Protein AF-A0A7S0C5I1-F1 (afdb_monomer)

Structure (mmCIF, N/CA/C/O backbone):
data_AF-A0A7S0C5I1-F1
#
_entry.id   AF-A0A7S0C5I1-F1
#
loop_
_atom_site.group_PDB
_atom_site.id
_atom_site.type_symbol
_atom_site.label_atom_id
_atom_site.label_alt_id
_atom_site.label_comp_id
_atom_site.label_asym_id
_atom_site.label_entity_id
_atom_site.label_seq_id
_atom_site.pdbx_PDB_ins_code
_atom_site.Cartn_x
_atom_site.Cartn_y
_atom_site.Cartn_z
_atom_site.occupancy
_atom_site.B_iso_or_equiv
_atom_site.auth_seq_id
_atom_site.auth_comp_id
_atom_site.auth_asym_id
_atom_site.auth_atom_id
_atom_site.pdbx_PDB_model_num
ATOM 1 N N . VAL A 1 1 ? -7.725 -6.017 16.507 1.00 89.31 1 VAL A N 1
ATOM 2 C CA . VAL A 1 1 ? -8.612 -6.753 15.580 1.00 89.31 1 VAL A CA 1
ATOM 3 C C . VAL A 1 1 ? -9.282 -5.768 14.647 1.00 89.31 1 VAL A C 1
ATOM 5 O O . VAL A 1 1 ? -9.792 -4.768 15.138 1.00 89.31 1 VAL A O 1
ATOM 8 N N . ALA A 1 2 ? -9.282 -6.036 13.345 1.00 88.69 2 ALA A N 1
ATOM 9 C CA . ALA A 1 2 ? -9.984 -5.229 12.350 1.00 88.69 2 ALA A CA 1
ATOM 10 C C . ALA A 1 2 ? -11.166 -6.008 11.731 1.00 88.69 2 ALA A C 1
ATOM 12 O O . ALA A 1 2 ? -11.143 -7.238 11.745 1.00 88.69 2 ALA A O 1
ATOM 13 N N . PRO A 1 3 ? -12.174 -5.338 11.133 1.00 86.50 3 PRO A N 1
ATOM 14 C CA . PRO A 1 3 ? -13.225 -5.972 10.338 1.00 86.50 3 PRO A CA 1
ATOM 15 C C . PRO A 1 3 ? -12.696 -6.872 9.228 1.00 86.50 3 PRO A C 1
ATOM 17 O O . PRO A 1 3 ? -13.359 -7.835 8.847 1.00 86.50 3 PRO A O 1
ATOM 20 N N . THR A 1 4 ? -11.505 -6.567 8.714 1.00 86.50 4 THR A N 1
ATOM 21 C CA . THR A 1 4 ? -10.832 -7.374 7.701 1.00 86.50 4 THR A CA 1
ATOM 22 C C . THR A 1 4 ? -10.251 -8.661 8.267 1.00 86.50 4 THR A C 1
ATOM 24 O O . THR A 1 4 ? -10.244 -9.633 7.528 1.00 86.50 4 THR A O 1
ATOM 27 N N . SER A 1 5 ? -9.852 -8.708 9.547 1.00 89.25 5 SER A N 1
ATOM 28 C CA . SER A 1 5 ? -9.250 -9.891 10.179 1.00 89.25 5 SER A CA 1
ATOM 29 C C . SER A 1 5 ? -10.138 -11.135 10.010 1.00 89.25 5 SER A C 1
ATOM 31 O O . SER A 1 5 ? -11.355 -11.082 10.245 1.00 89.25 5 SER A O 1
ATOM 33 N N . THR A 1 6 ? -9.518 -12.254 9.626 1.00 88.94 6 THR A N 1
ATOM 34 C CA . THR A 1 6 ? -10.163 -13.574 9.526 1.00 88.94 6 THR A CA 1
ATOM 35 C C . THR A 1 6 ? -10.520 -14.153 10.891 1.00 88.94 6 THR A C 1
ATOM 37 O O . THR A 1 6 ? -10.004 -13.710 11.915 1.00 88.94 6 THR A O 1
ATOM 40 N N . ASN A 1 7 ? -11.388 -15.170 10.918 1.00 90.62 7 ASN A N 1
ATOM 41 C CA . ASN A 1 7 ? -11.744 -15.860 12.161 1.00 90.62 7 ASN A CA 1
ATOM 42 C C . ASN A 1 7 ? -10.512 -16.486 12.830 1.00 90.62 7 ASN A C 1
ATOM 44 O O . ASN A 1 7 ? -10.313 -16.260 14.017 1.00 90.62 7 ASN A O 1
ATOM 48 N N . ASP A 1 8 ? -9.638 -17.144 12.066 1.00 87.25 8 ASP A N 1
ATOM 49 C CA . ASP A 1 8 ? -8.394 -17.737 12.577 1.00 87.25 8 ASP A CA 1
ATOM 50 C C . ASP A 1 8 ? -7.468 -16.672 13.189 1.00 87.25 8 ASP A C 1
ATOM 52 O O . ASP A 1 8 ? -6.889 -16.859 14.263 1.00 87.25 8 ASP A O 1
ATOM 56 N N . ARG A 1 9 ? -7.355 -15.504 12.539 1.00 88.62 9 ARG A N 1
ATOM 57 C CA . ARG A 1 9 ? -6.587 -14.368 13.065 1.00 88.62 9 ARG A CA 1
ATOM 58 C C . ARG A 1 9 ? -7.212 -13.808 14.342 1.00 88.62 9 ARG A C 1
ATOM 60 O O . ARG A 1 9 ? -6.480 -13.476 15.272 1.00 88.62 9 ARG A O 1
ATOM 67 N N . ILE A 1 10 ? -8.540 -13.703 14.404 1.00 92.19 10 ILE A N 1
ATOM 68 C CA . ILE A 1 10 ? -9.270 -13.256 15.598 1.00 92.19 10 ILE A CA 1
ATOM 69 C C . ILE A 1 10 ? -9.063 -14.239 16.752 1.00 92.19 10 ILE A C 1
ATOM 71 O O . ILE A 1 10 ? -8.757 -13.799 17.858 1.00 92.19 10 ILE A O 1
ATOM 75 N N . GLU A 1 11 ? -9.196 -15.542 16.503 1.00 90.62 11 GLU A N 1
ATOM 76 C CA . GLU A 1 11 ? -8.995 -16.594 17.500 1.00 90.62 11 GLU A CA 1
ATOM 77 C C . GLU A 1 11 ? -7.569 -16.545 18.060 1.00 90.62 11 GLU A C 1
ATOM 79 O O . GLU A 1 11 ? -7.381 -16.508 19.278 1.00 90.62 11 GLU A O 1
ATOM 84 N N . MET A 1 12 ? -6.561 -16.450 17.187 1.00 87.38 12 MET A N 1
ATOM 85 C CA . MET A 1 12 ? -5.167 -16.307 17.606 1.00 87.38 12 ME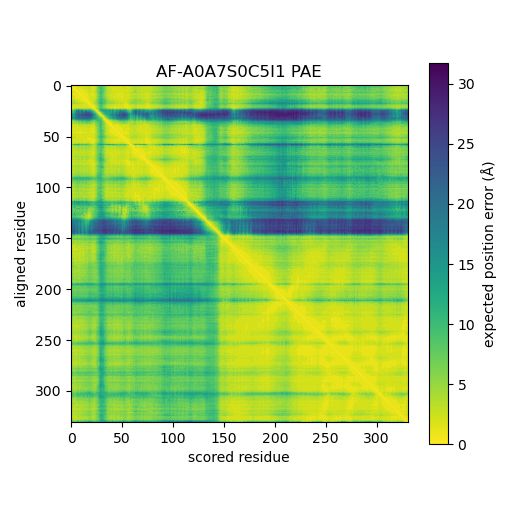T A CA 1
ATOM 86 C C . MET A 1 12 ? -4.968 -15.066 18.488 1.00 87.38 12 MET A C 1
ATOM 88 O O . MET A 1 12 ? -4.422 -15.169 19.585 1.00 87.38 12 MET A O 1
ATOM 92 N N . LEU A 1 13 ? -5.451 -13.897 18.050 1.00 90.25 13 LEU A N 1
ATOM 93 C CA . LEU A 1 13 ? -5.340 -12.660 18.831 1.00 90.25 13 LEU A CA 1
ATOM 94 C C . LEU A 1 13 ? -6.069 -12.763 20.175 1.00 90.25 13 LEU A C 1
ATOM 96 O O . LEU A 1 13 ? -5.578 -12.244 21.177 1.00 90.25 13 LEU A O 1
ATOM 100 N N . ALA A 1 14 ? -7.219 -13.439 20.212 1.00 90.19 14 ALA A N 1
ATOM 101 C CA . ALA A 1 14 ? -7.934 -13.694 21.448 1.00 90.19 14 ALA A CA 1
ATOM 102 C C . ALA A 1 14 ? -7.085 -14.535 22.400 1.00 90.19 14 ALA A C 1
ATOM 104 O O . ALA A 1 14 ? -6.940 -14.156 23.560 1.00 90.19 14 ALA A O 1
ATOM 105 N N . GLN A 1 15 ? -6.507 -15.650 21.941 1.00 86.81 15 GLN A N 1
ATOM 106 C CA . GLN A 1 15 ? -5.690 -16.558 22.762 1.00 86.81 15 GLN A CA 1
ATOM 107 C C . GLN A 1 15 ? -4.469 -15.875 23.396 1.00 86.81 15 GLN A C 1
ATOM 109 O O . GLN A 1 15 ? -4.099 -16.226 24.519 1.00 86.81 15 GLN A O 1
ATOM 114 N N . THR A 1 16 ? -3.897 -14.878 22.719 1.00 86.56 16 THR A N 1
ATOM 115 C CA . THR A 1 16 ? -2.753 -14.096 23.214 1.00 86.56 16 THR A CA 1
ATOM 116 C C . THR A 1 16 ? -3.170 -12.945 24.141 1.00 86.56 16 THR A C 1
ATOM 118 O O . THR A 1 16 ? -2.388 -12.512 24.987 1.00 86.56 16 THR A O 1
ATOM 121 N N . ALA A 1 17 ? -4.396 -12.430 24.016 1.00 88.94 17 ALA A N 1
ATOM 122 C CA . ALA A 1 17 ? -4.874 -11.331 24.849 1.00 88.94 17 ALA A CA 1
ATOM 123 C C . ALA A 1 17 ? -5.091 -11.765 26.312 1.00 88.94 17 ALA A C 1
ATOM 125 O O . ALA A 1 17 ? -5.703 -12.798 26.594 1.00 88.94 17 ALA A O 1
ATOM 126 N N . SER A 1 18 ? -4.628 -10.930 27.246 1.00 88.81 18 SER A N 1
ATOM 127 C CA . SER A 1 18 ? -4.805 -11.124 28.691 1.00 88.81 18 SER A CA 1
ATOM 128 C C . SER A 1 18 ? -5.965 -10.317 29.264 1.00 88.81 18 SER A C 1
ATOM 130 O O . SER A 1 18 ? -6.682 -10.803 30.130 1.00 88.81 18 SER A O 1
ATOM 132 N N . SER A 1 19 ? -6.147 -9.073 28.819 1.00 90.75 19 SER A N 1
ATOM 133 C CA . SER A 1 19 ? -7.069 -8.131 29.467 1.00 90.75 19 SER A CA 1
ATOM 134 C C . SER A 1 19 ? -8.276 -7.807 28.608 1.00 90.75 19 SER A C 1
ATOM 136 O O . SER A 1 19 ? -9.390 -7.973 29.068 1.00 90.75 19 SER A O 1
ATOM 138 N N . PHE A 1 20 ? -8.072 -7.347 27.375 1.00 93.06 20 PHE A N 1
ATOM 139 C CA . PHE A 1 20 ? -9.137 -6.969 26.449 1.00 93.06 20 PHE A CA 1
ATOM 140 C C . PHE A 1 20 ? -8.642 -7.107 25.009 1.00 93.06 20 PHE A C 1
ATOM 142 O O . PHE A 1 20 ? -7.434 -7.111 24.760 1.00 93.06 20 PHE A O 1
ATOM 149 N N . LEU A 1 21 ? -9.565 -7.182 24.052 1.00 93.25 21 LEU A N 1
ATOM 150 C CA . LEU A 1 21 ? -9.231 -7.061 22.636 1.00 93.25 21 LEU A CA 1
ATOM 151 C C . LEU A 1 21 ? -9.598 -5.667 22.145 1.00 93.25 21 LEU A C 1
ATOM 153 O O . LEU A 1 21 ? -10.743 -5.227 22.260 1.00 93.25 21 LEU A O 1
ATOM 157 N N . TYR A 1 22 ? -8.622 -4.990 21.542 1.00 92.81 22 TYR A N 1
ATOM 158 C CA . TYR A 1 22 ? -8.864 -3.726 20.863 1.00 92.81 22 TYR A CA 1
ATOM 159 C C . TYR A 1 22 ? -9.409 -3.969 19.449 1.00 92.81 22 TYR A C 1
ATOM 161 O O . TYR A 1 22 ? -8.729 -4.551 18.595 1.00 92.81 22 TYR A O 1
ATOM 169 N N . CYS A 1 23 ? -10.636 -3.524 19.206 1.00 91.00 23 CYS A N 1
ATOM 170 C CA . CYS A 1 23 ? -11.355 -3.626 17.944 1.00 91.00 23 CYS A CA 1
ATOM 171 C C . CYS A 1 23 ? -11.331 -2.270 17.225 1.00 91.00 23 CYS A C 1
ATOM 173 O O . CYS A 1 23 ? -11.911 -1.293 17.698 1.00 91.00 23 CYS A O 1
ATOM 175 N N . VAL A 1 24 ? -10.660 -2.217 16.075 1.00 83.12 24 VAL A N 1
ATOM 176 C CA . VAL A 1 24 ? -10.552 -1.027 15.221 1.00 83.12 24 VAL A CA 1
ATOM 177 C C . VAL A 1 24 ? -11.424 -1.224 13.993 1.00 83.12 24 VAL A C 1
ATOM 179 O O . VAL A 1 24 ? -11.199 -2.177 13.263 1.00 83.12 24 VAL A O 1
ATOM 182 N N . SER A 1 25 ? -12.412 -0.363 13.738 1.00 61.59 25 SER A N 1
ATOM 183 C CA . SER A 1 25 ? -13.174 -0.420 12.478 1.00 61.59 25 SER A CA 1
ATOM 184 C C . SER A 1 25 ? -12.593 0.540 11.445 1.00 61.59 25 SER A C 1
ATOM 186 O O . SER A 1 25 ? -12.179 1.648 11.783 1.00 61.59 25 SER A O 1
ATOM 188 N N . VAL A 1 26 ? -12.513 0.093 10.188 1.00 56.97 26 VAL A N 1
ATOM 189 C CA . VAL A 1 26 ? -11.583 0.667 9.204 1.00 56.97 26 VAL A CA 1
ATOM 190 C C . VAL A 1 26 ? -12.218 1.035 7.873 1.00 56.97 26 VAL A C 1
ATOM 192 O O . VAL A 1 26 ? -11.536 1.253 6.883 1.00 56.97 26 VAL A O 1
ATOM 195 N N . THR A 1 27 ? -13.528 1.220 7.822 1.00 50.28 27 THR A N 1
ATOM 196 C CA . THR A 1 27 ? -14.163 1.727 6.596 1.00 50.28 27 THR A CA 1
ATOM 197 C C . THR A 1 27 ? -14.050 3.255 6.480 1.00 50.28 27 THR A C 1
ATOM 199 O O . THR A 1 27 ? -15.067 3.936 6.424 1.00 50.28 27 THR A O 1
ATOM 202 N N . GLY A 1 28 ? -12.836 3.823 6.572 1.00 44.62 28 GLY A N 1
ATOM 203 C CA . GLY A 1 28 ? -12.569 5.266 6.410 1.00 44.62 28 GLY A CA 1
ATOM 204 C C . GLY A 1 28 ? -11.701 5.903 7.504 1.00 44.62 28 GLY A C 1
ATOM 205 O O . GLY A 1 28 ? -11.944 5.669 8.688 1.00 44.62 28 GLY A O 1
ATOM 206 N N . VAL A 1 29 ? -10.713 6.694 7.059 1.00 39.31 29 VAL A N 1
ATOM 207 C CA . VAL A 1 29 ? -9.762 7.583 7.772 1.00 39.31 29 VAL A CA 1
ATOM 208 C C . VAL A 1 29 ? -10.029 7.897 9.252 1.00 39.31 29 VAL A C 1
ATOM 210 O O . VAL A 1 29 ? -11.150 8.157 9.680 1.00 39.31 29 VAL A O 1
ATOM 213 N N . THR A 1 30 ? -8.935 7.993 10.015 1.00 42.22 30 THR A N 1
ATOM 214 C CA . THR A 1 30 ? -8.879 8.585 11.359 1.00 42.22 30 THR A CA 1
ATOM 215 C C . THR A 1 30 ? -9.286 10.063 11.310 1.00 42.22 30 THR A C 1
ATOM 217 O O . THR A 1 30 ? -8.449 10.945 11.136 1.00 42.22 30 THR A O 1
ATOM 220 N N . GLY A 1 31 ? -10.582 10.315 11.436 1.00 48.41 31 GLY A N 1
ATOM 221 C CA . GLY A 1 31 ? -11.222 11.620 11.530 1.00 48.41 31 GLY A CA 1
ATOM 222 C C . GLY A 1 31 ? -12.626 11.415 12.093 1.00 48.41 31 GLY A C 1
ATOM 223 O O . GLY A 1 31 ? -13.214 10.350 11.900 1.00 48.41 31 GLY A O 1
ATOM 224 N N . ALA A 1 32 ? -13.132 12.386 12.852 1.00 44.56 32 ALA A N 1
ATOM 225 C CA . ALA A 1 32 ? -14.470 12.320 13.434 1.00 44.56 32 ALA A CA 1
ATOM 226 C C . ALA A 1 32 ? -15.510 12.059 12.329 1.00 44.56 32 ALA A C 1
ATOM 228 O O . ALA A 1 32 ? -15.663 12.876 11.420 1.00 44.56 32 ALA A O 1
ATOM 229 N N . ARG A 1 33 ? -16.189 10.904 12.360 1.00 58.72 33 ARG A N 1
ATOM 230 C CA . ARG A 1 33 ? -17.301 10.620 11.437 1.00 58.72 33 ARG A CA 1
ATOM 231 C C . ARG A 1 33 ? -18.594 11.220 11.978 1.00 58.72 33 ARG A C 1
ATOM 233 O O . ARG A 1 33 ? -18.727 11.450 13.173 1.00 58.72 33 ARG A O 1
ATOM 240 N N . ALA A 1 34 ? -19.578 11.397 11.097 1.00 55.53 34 ALA A N 1
ATOM 241 C CA . ALA A 1 34 ? -20.935 11.769 11.496 1.00 55.53 34 ALA A CA 1
ATOM 242 C C . ALA A 1 34 ? -21.698 10.630 12.214 1.00 55.53 34 ALA A C 1
ATOM 244 O O . ALA A 1 34 ? -22.684 10.907 12.885 1.00 55.53 34 ALA A O 1
ATOM 245 N N . GLY A 1 35 ? -21.252 9.368 12.099 1.00 65.81 35 GLY A N 1
ATOM 246 C CA . GLY A 1 35 ? -21.889 8.201 12.728 1.00 65.81 35 GLY A CA 1
ATOM 247 C C . GLY A 1 35 ? -21.034 6.929 12.656 1.00 65.81 35 GLY A C 1
ATOM 248 O O . GLY A 1 35 ? -20.025 6.905 11.944 1.00 65.81 35 GLY A O 1
ATOM 249 N N . LEU A 1 36 ? -21.427 5.894 13.410 1.00 72.44 36 LEU A N 1
ATOM 250 C CA . LEU A 1 36 ? -20.758 4.586 13.465 1.00 72.44 36 LEU A CA 1
ATOM 251 C C . LEU A 1 36 ? -20.903 3.775 12.156 1.00 72.44 36 LEU A C 1
ATOM 253 O O . LEU A 1 36 ? -21.825 4.024 11.378 1.00 72.44 36 LEU A O 1
ATOM 257 N N . PRO A 1 37 ? -20.025 2.785 11.886 1.00 76.69 37 PRO A N 1
ATOM 258 C CA . PRO A 1 37 ? -20.182 1.873 10.754 1.00 76.69 37 PRO A CA 1
ATOM 259 C C . PRO A 1 37 ? -21.457 1.049 10.892 1.00 76.69 37 PRO A C 1
ATOM 261 O O . PRO A 1 37 ? -21.744 0.525 11.970 1.00 76.69 37 PRO A O 1
ATOM 264 N N . SER A 1 38 ? -22.171 0.851 9.786 1.00 79.69 38 SER A N 1
ATOM 265 C CA . SER A 1 38 ? -23.369 0.007 9.760 1.00 79.69 38 SER A CA 1
ATOM 266 C C . SER A 1 38 ? -23.076 -1.464 10.084 1.00 79.69 38 SER A C 1
ATOM 268 O O . SER A 1 38 ? -23.933 -2.149 10.635 1.00 79.69 38 SER A O 1
ATOM 270 N N . ASP A 1 39 ? -21.862 -1.939 9.798 1.00 83.19 39 ASP A N 1
ATOM 271 C CA . ASP A 1 39 ? -21.398 -3.309 10.040 1.00 83.19 39 ASP A CA 1
ATOM 272 C C . ASP A 1 39 ? -20.784 -3.521 11.436 1.00 83.19 39 ASP A C 1
ATOM 274 O O . ASP A 1 39 ? -20.375 -4.633 11.772 1.00 83.19 39 ASP A O 1
ATOM 278 N N . LEU A 1 40 ? -20.736 -2.488 12.290 1.00 85.62 40 LEU A N 1
ATOM 279 C CA . LEU A 1 40 ? -20.066 -2.568 13.591 1.00 85.62 40 LEU A CA 1
ATOM 280 C C . LEU A 1 40 ? -20.651 -3.668 14.484 1.00 85.62 40 LEU A C 1
ATOM 282 O O . LEU A 1 40 ? -19.903 -4.453 15.061 1.00 85.62 40 LEU A O 1
ATOM 286 N N . LYS A 1 41 ? -21.981 -3.747 14.598 1.00 87.44 41 LYS A N 1
ATOM 287 C CA . LYS A 1 41 ? -22.643 -4.732 15.469 1.00 87.44 41 LYS A CA 1
ATOM 288 C C . LYS A 1 41 ? -22.350 -6.168 15.028 1.00 87.44 41 LYS A C 1
ATOM 290 O O . LYS A 1 41 ? -22.097 -7.024 15.874 1.00 87.44 41 LYS A O 1
ATOM 295 N N . GLU A 1 42 ? -22.360 -6.414 13.720 1.00 89.62 42 GLU A N 1
ATOM 296 C CA . GLU A 1 42 ? -22.028 -7.713 13.131 1.00 89.62 42 GLU A CA 1
ATOM 297 C C . GLU A 1 42 ? -20.558 -8.064 13.376 1.00 89.62 42 GLU A C 1
ATOM 299 O O . GLU A 1 42 ? -20.252 -9.151 13.867 1.00 89.62 42 GLU A O 1
ATOM 304 N N . PHE A 1 43 ? -19.649 -7.118 13.123 1.00 90.81 43 PHE A N 1
ATOM 305 C CA . PHE A 1 43 ? -18.221 -7.294 13.364 1.00 90.81 43 PHE A CA 1
ATOM 306 C C . PHE A 1 43 ? -17.920 -7.635 14.828 1.00 90.81 43 PHE A C 1
ATOM 308 O O . PHE A 1 43 ? -17.223 -8.613 15.099 1.00 90.81 43 PHE A O 1
ATOM 315 N N . ILE A 1 44 ? -18.463 -6.873 15.778 1.00 93.25 44 ILE A N 1
ATOM 316 C CA . ILE A 1 44 ? -18.226 -7.126 17.203 1.00 93.25 44 ILE A CA 1
ATOM 317 C C . ILE A 1 44 ? -18.864 -8.446 17.643 1.00 93.25 44 ILE A C 1
ATOM 319 O O . ILE A 1 44 ? -18.236 -9.194 18.390 1.00 93.25 44 ILE A O 1
ATOM 323 N N . GLY A 1 45 ? -20.047 -8.786 17.122 1.00 92.94 45 GLY A N 1
ATOM 324 C CA . GLY A 1 45 ? -20.659 -10.100 17.330 1.00 92.94 45 GLY A CA 1
ATOM 325 C C . GLY A 1 45 ? -19.749 -11.238 16.864 1.00 92.94 45 GLY A C 1
ATOM 326 O O . GLY A 1 45 ? -19.517 -12.185 17.613 1.00 92.94 45 GLY A O 1
ATOM 327 N N . ARG A 1 46 ? -19.146 -11.110 15.674 1.00 93.56 46 ARG A N 1
ATOM 328 C CA . ARG A 1 46 ? -18.169 -12.075 15.148 1.00 93.56 46 ARG A CA 1
ATOM 329 C C . ARG A 1 46 ? -16.970 -12.232 16.081 1.00 93.56 46 ARG A C 1
ATOM 331 O O . ARG A 1 46 ? -16.617 -13.360 16.411 1.00 93.56 46 ARG A O 1
ATOM 338 N N . VAL A 1 47 ? -16.379 -11.133 16.558 1.00 94.50 47 VAL A N 1
ATOM 339 C CA . VAL A 1 47 ? -15.248 -11.187 17.505 1.00 94.50 47 VAL A CA 1
ATOM 340 C C . VAL A 1 47 ? -15.660 -11.831 18.831 1.00 94.50 47 VAL A C 1
ATOM 342 O O . VAL A 1 47 ? -14.933 -12.673 19.354 1.00 94.50 47 VAL A O 1
ATOM 345 N N . ARG A 1 48 ? -16.850 -11.502 19.344 1.00 94.00 48 ARG A N 1
ATOM 346 C CA . ARG A 1 48 ? -17.403 -12.075 20.578 1.00 94.00 48 ARG A CA 1
ATOM 347 C C . ARG A 1 48 ? -17.566 -13.594 20.505 1.00 94.00 48 ARG A C 1
ATOM 349 O O . ARG A 1 48 ? -17.391 -14.254 21.521 1.00 94.00 48 ARG A O 1
ATOM 356 N N . THR A 1 49 ? -17.819 -14.180 19.332 1.00 93.50 49 THR A N 1
ATOM 357 C CA . THR A 1 49 ? -17.868 -15.654 19.205 1.00 93.50 49 THR A CA 1
ATOM 358 C C . THR A 1 49 ? -16.543 -16.352 19.532 1.00 93.50 49 THR A C 1
ATOM 360 O O . THR A 1 49 ? -16.546 -17.547 19.807 1.00 93.50 49 THR A O 1
ATOM 363 N N . GLN A 1 50 ? -15.423 -15.621 19.518 1.00 92.94 50 GLN A N 1
ATOM 364 C CA . GLN A 1 50 ? -14.070 -16.162 19.685 1.00 92.94 50 GLN A CA 1
ATOM 365 C C . GLN A 1 50 ? -13.461 -15.873 21.064 1.00 92.94 50 GLN A C 1
ATOM 367 O O . GLN A 1 50 ? -12.361 -16.335 21.369 1.00 92.94 50 GLN A O 1
ATOM 372 N N . THR A 1 51 ? -14.117 -15.060 21.897 1.00 91.75 51 THR A N 1
ATOM 373 C CA . THR A 1 51 ? -13.542 -14.624 23.174 1.00 91.75 51 THR A CA 1
ATOM 374 C C . THR A 1 51 ? -14.602 -14.224 24.188 1.00 91.75 51 THR A C 1
ATOM 376 O O . THR A 1 51 ? -15.654 -13.697 23.841 1.00 91.75 51 THR A O 1
ATOM 379 N N . ASP A 1 52 ? -14.286 -14.423 25.460 1.00 91.50 52 ASP A N 1
ATOM 380 C CA . ASP A 1 52 ? -15.012 -13.974 26.649 1.00 91.50 52 ASP A CA 1
ATOM 381 C C . ASP A 1 52 ? -14.501 -12.630 27.196 1.00 91.50 52 ASP A C 1
ATOM 383 O O . ASP A 1 52 ? -15.159 -11.993 28.020 1.00 91.50 52 ASP A O 1
ATOM 387 N N . LEU A 1 53 ? -13.347 -12.169 26.704 1.00 93.19 53 LEU A N 1
ATOM 388 C CA . LEU A 1 53 ? -12.691 -10.947 27.166 1.00 93.19 53 LEU A CA 1
ATOM 389 C C . LEU A 1 53 ? -13.449 -9.668 26.773 1.00 93.19 53 LEU A C 1
ATOM 391 O O . LEU A 1 53 ? -14.158 -9.660 25.763 1.00 93.19 53 LEU A O 1
ATOM 395 N N . PRO A 1 54 ? -13.258 -8.555 27.499 1.00 94.44 54 PRO A N 1
ATOM 396 C CA . PRO A 1 54 ? -13.742 -7.236 27.116 1.00 94.44 54 PRO A CA 1
ATOM 397 C C . PRO A 1 54 ? -13.322 -6.854 25.695 1.00 94.44 54 PRO A C 1
ATOM 399 O O . PRO A 1 54 ? -12.160 -7.007 25.306 1.00 94.44 54 PRO A O 1
ATOM 402 N N . LEU A 1 55 ? -14.271 -6.333 24.920 1.00 94.00 55 LEU A N 1
ATOM 403 C CA . LEU A 1 55 ? -14.031 -5.763 23.599 1.00 94.00 55 LEU A CA 1
ATOM 404 C C . LEU A 1 55 ? -14.042 -4.242 23.711 1.00 94.00 55 LEU A C 1
ATOM 406 O O . LEU A 1 55 ? -15.091 -3.625 23.901 1.00 94.00 55 LEU A O 1
ATOM 410 N N . ALA A 1 56 ? -12.859 -3.641 23.591 1.00 93.06 56 ALA A N 1
ATOM 411 C CA . ALA A 1 56 ? -12.706 -2.195 23.544 1.00 93.06 56 ALA A CA 1
ATOM 412 C C . ALA A 1 56 ? -12.758 -1.736 22.087 1.00 93.06 56 ALA A C 1
ATOM 414 O O . ALA A 1 56 ? -12.012 -2.243 21.250 1.00 93.06 56 ALA A O 1
ATOM 415 N N . ILE A 1 57 ? -13.623 -0.780 21.771 1.00 91.06 57 ILE A N 1
ATOM 416 C CA . ILE A 1 57 ? -13.909 -0.373 20.395 1.00 91.06 57 ILE A CA 1
ATOM 417 C C . ILE A 1 57 ? -13.385 1.042 20.169 1.00 91.06 57 ILE A C 1
ATOM 419 O O . ILE A 1 57 ? -13.725 1.967 20.907 1.00 91.06 57 ILE A O 1
ATOM 423 N N . GLY A 1 58 ? -12.565 1.214 19.133 1.00 86.88 58 GLY A N 1
ATOM 424 C CA . GLY A 1 58 ? -12.053 2.512 18.698 1.00 86.88 58 GLY A CA 1
ATOM 425 C C . GLY A 1 58 ? -12.561 2.860 17.310 1.00 86.88 58 GLY A C 1
ATOM 426 O O . GLY A 1 58 ? -12.312 2.127 16.350 1.00 86.88 58 GLY A O 1
ATOM 427 N N . PHE A 1 59 ? -13.275 3.981 17.201 1.00 74.56 59 PHE A N 1
ATOM 428 C CA . PHE A 1 59 ? -13.908 4.393 15.950 1.00 74.56 59 PHE A CA 1
ATOM 429 C C . PHE A 1 59 ? -14.033 5.915 15.812 1.00 74.56 59 PHE A C 1
ATOM 431 O O . PHE A 1 59 ? -15.124 6.436 15.949 1.00 74.56 59 PHE A O 1
ATOM 438 N N . GLY A 1 60 ? -12.950 6.675 15.611 1.00 74.62 60 GLY A N 1
ATOM 439 C CA . GLY A 1 60 ? -13.065 8.134 15.377 1.00 74.62 60 GLY A CA 1
ATOM 440 C C . GLY A 1 60 ? -14.067 8.860 16.301 1.00 74.62 60 GLY A C 1
ATOM 441 O O . GLY A 1 60 ? -14.756 9.772 15.856 1.00 74.62 60 GLY A O 1
ATOM 442 N N . ILE A 1 61 ? -14.221 8.370 17.539 1.00 85.50 61 ILE A N 1
ATOM 443 C CA . ILE A 1 61 ? -15.364 8.667 18.403 1.00 85.50 61 ILE A CA 1
ATOM 444 C C . ILE A 1 61 ? -15.137 10.072 18.913 1.00 85.50 61 ILE A C 1
ATOM 446 O O . ILE A 1 61 ? -14.058 10.364 19.427 1.00 85.50 61 ILE A O 1
ATOM 450 N N . SER A 1 62 ? -16.114 10.949 18.736 1.00 89.25 62 SER A N 1
ATOM 451 C CA . SER A 1 62 ? -15.901 12.371 19.007 1.00 89.25 62 SER A CA 1
ATOM 452 C C . SER A 1 62 ? -17.011 13.033 19.798 1.00 89.25 62 SER A C 1
ATOM 454 O O . SER A 1 62 ? -16.896 14.216 20.095 1.00 89.25 62 SER A O 1
ATOM 456 N N . ASN A 1 63 ? -18.079 12.308 20.123 1.00 91.06 63 ASN A N 1
ATOM 457 C CA . ASN A 1 63 ? -19.196 12.849 20.881 1.00 91.06 63 ASN A CA 1
ATOM 458 C C . ASN A 1 63 ? -19.818 11.787 21.809 1.00 91.06 63 ASN A C 1
ATOM 460 O O . ASN A 1 63 ? -19.605 10.586 21.603 1.00 91.06 63 ASN A O 1
ATOM 464 N N . PRO A 1 64 ? -20.591 12.215 22.820 1.00 92.75 64 PRO A N 1
ATOM 465 C CA . PRO A 1 64 ? -21.209 11.312 23.792 1.00 92.75 64 PRO A CA 1
ATOM 466 C C . PRO A 1 64 ? -22.222 10.335 23.179 1.00 92.75 64 PRO A C 1
ATOM 468 O O . PRO A 1 64 ? -22.359 9.209 23.650 1.00 92.75 64 PRO A O 1
ATOM 471 N N . GLN A 1 65 ? -22.920 10.722 22.109 1.00 91.12 65 GLN A N 1
ATOM 472 C CA . GLN A 1 65 ? -23.898 9.857 21.442 1.00 91.12 65 GLN A CA 1
ATOM 473 C C . GLN A 1 65 ? -23.216 8.622 20.839 1.00 91.12 65 GLN A C 1
ATOM 475 O O . GLN A 1 65 ? -23.651 7.498 21.072 1.00 91.12 65 GLN A O 1
ATOM 480 N N . MET A 1 66 ? -22.079 8.812 20.165 1.00 89.38 66 MET A N 1
ATOM 481 C CA . MET A 1 66 ? -21.256 7.713 19.659 1.00 89.38 66 MET A CA 1
ATOM 482 C C . MET A 1 66 ? -20.723 6.826 20.787 1.00 89.38 66 MET A C 1
ATOM 484 O O . MET A 1 66 ? -20.703 5.607 20.642 1.00 89.38 66 MET A O 1
ATOM 488 N N . VAL A 1 67 ? -20.301 7.413 21.915 1.00 91.62 67 VAL A N 1
ATOM 489 C CA . VAL A 1 67 ? -19.876 6.641 23.098 1.00 91.62 67 VAL A CA 1
ATOM 490 C C . VAL A 1 67 ? -21.013 5.733 23.569 1.00 91.62 67 VAL A C 1
ATOM 492 O O . VAL A 1 67 ? -20.776 4.555 23.826 1.00 91.62 67 VAL A O 1
ATOM 495 N N . ASN A 1 68 ? -22.242 6.250 23.620 1.00 91.19 68 ASN A N 1
ATOM 496 C CA . ASN A 1 68 ? -23.415 5.479 24.017 1.00 91.19 68 ASN A CA 1
ATOM 497 C C . ASN A 1 68 ? -23.719 4.330 23.050 1.00 91.19 68 ASN A C 1
ATOM 499 O O . ASN A 1 68 ? -23.923 3.191 23.470 1.00 91.19 68 ASN A O 1
ATOM 503 N N . GLU A 1 69 ? -23.711 4.603 21.748 1.00 88.94 69 GLU A N 1
ATOM 504 C CA . GLU A 1 69 ? -23.929 3.579 20.727 1.00 88.94 69 GLU A CA 1
ATOM 505 C C . GLU A 1 69 ? -22.882 2.456 20.824 1.00 88.94 69 GLU A C 1
ATOM 507 O O . GLU A 1 69 ? -23.236 1.276 20.792 1.00 88.94 69 GLU A O 1
ATOM 512 N N . VAL A 1 70 ? -21.606 2.807 21.026 1.00 89.44 70 VAL A N 1
ATOM 513 C CA . VAL A 1 70 ? -20.519 1.834 21.204 1.00 89.44 70 VAL A CA 1
ATOM 514 C C . VAL A 1 70 ? -20.664 1.050 22.511 1.00 89.44 70 VAL A C 1
ATOM 516 O O . VAL A 1 70 ? -20.492 -0.170 22.515 1.00 89.44 70 VAL A O 1
ATOM 519 N N . ALA A 1 71 ? -21.031 1.714 23.609 1.00 88.69 71 ALA A N 1
ATOM 520 C CA . ALA A 1 71 ? -21.250 1.069 24.902 1.00 88.69 71 ALA A CA 1
ATOM 521 C C . ALA A 1 71 ? -22.352 -0.004 24.848 1.00 88.69 71 ALA A C 1
ATOM 523 O O . ALA A 1 71 ? -22.331 -0.942 25.640 1.00 88.69 71 ALA A O 1
ATOM 524 N N . ASN A 1 72 ? -23.295 0.098 23.907 1.00 89.00 72 ASN A N 1
ATOM 525 C CA . ASN A 1 72 ? -24.366 -0.883 23.717 1.00 89.00 72 ASN A CA 1
ATOM 526 C C . ASN A 1 72 ? -23.983 -2.086 22.835 1.00 89.00 72 ASN A C 1
ATOM 528 O O . ASN A 1 72 ? -24.773 -3.028 22.710 1.00 89.00 72 ASN A O 1
ATOM 532 N N . VAL A 1 73 ? -22.795 -2.074 22.221 1.00 89.12 73 VAL A N 1
ATOM 533 C CA . VAL A 1 73 ? -22.310 -3.161 21.352 1.00 89.12 73 VAL A CA 1
ATOM 534 C C . VAL A 1 73 ? -21.008 -3.803 21.824 1.00 89.12 73 VAL A C 1
ATOM 536 O O . VAL A 1 73 ? -20.666 -4.860 21.295 1.00 89.12 73 VAL A O 1
ATOM 539 N N . GLY A 1 74 ? -20.301 -3.204 22.785 1.00 89.50 74 GLY A N 1
ATOM 540 C CA . GLY A 1 74 ? -19.066 -3.724 23.374 1.00 89.50 74 GLY A CA 1
ATOM 541 C C . GLY A 1 74 ? -18.861 -3.271 24.821 1.00 89.50 74 GLY A C 1
ATOM 542 O O . GLY A 1 74 ? -19.747 -2.688 25.441 1.00 89.50 74 GLY A O 1
ATOM 543 N N . ASP A 1 75 ? -17.675 -3.546 25.360 1.00 91.00 75 ASP A N 1
ATOM 544 C CA . ASP A 1 75 ? -17.382 -3.399 26.795 1.00 91.00 75 ASP A CA 1
ATOM 545 C C . ASP A 1 75 ? -16.566 -2.147 27.123 1.00 91.00 75 ASP A C 1
ATOM 547 O O . ASP A 1 75 ? -16.493 -1.727 28.276 1.00 91.00 75 ASP A O 1
ATOM 551 N N . GLY A 1 76 ? -15.926 -1.553 26.116 1.00 90.31 76 GLY A N 1
ATOM 552 C CA . GLY A 1 76 ? -15.078 -0.384 26.288 1.00 90.31 76 GLY A CA 1
ATOM 553 C C . GLY A 1 76 ? -15.058 0.510 25.060 1.00 90.31 76 GLY A C 1
ATOM 554 O O . GLY A 1 76 ? -15.269 0.066 23.931 1.00 90.31 76 GLY A O 1
ATOM 555 N N . VAL A 1 77 ? -14.758 1.782 25.294 1.00 90.88 77 VAL A N 1
ATOM 556 C CA . VAL A 1 77 ? -14.700 2.823 24.270 1.00 90.88 77 VAL A CA 1
ATOM 557 C C . VAL A 1 77 ? -13.296 3.419 24.252 1.00 90.88 77 VAL A C 1
ATOM 559 O O . VAL A 1 77 ? -12.789 3.847 25.286 1.00 90.88 77 VAL A O 1
ATOM 562 N N . VAL A 1 78 ? -12.659 3.444 23.080 1.00 91.00 78 VAL A N 1
ATOM 563 C CA . VAL A 1 78 ? -11.323 4.022 22.882 1.00 91.00 78 VAL A CA 1
ATOM 564 C C . VAL A 1 78 ? -11.440 5.298 22.059 1.00 91.00 78 VAL A C 1
ATOM 566 O O . VAL A 1 78 ? -11.884 5.276 20.908 1.00 91.00 78 VAL A O 1
ATOM 569 N N . VAL A 1 79 ? -10.999 6.415 22.641 1.00 89.88 79 VAL A N 1
ATOM 570 C CA . VAL A 1 79 ? -11.028 7.739 22.013 1.00 89.88 79 VAL A CA 1
ATOM 571 C C . VAL A 1 79 ? -9.617 8.309 21.947 1.00 89.88 79 VAL A C 1
ATOM 573 O O . VAL A 1 79 ? -8.960 8.459 22.970 1.00 89.88 79 VAL A O 1
ATOM 576 N N . GLY A 1 80 ? -9.151 8.624 20.737 1.00 88.00 80 GLY A N 1
ATOM 577 C CA . GLY A 1 80 ? -7.834 9.227 20.506 1.00 88.00 80 GLY A CA 1
ATOM 578 C C . GLY A 1 80 ? -7.942 10.558 19.770 1.00 88.00 80 GLY A C 1
ATOM 579 O O . GLY A 1 80 ? -7.713 11.613 20.350 1.00 88.00 80 GLY A O 1
ATOM 580 N N . SER A 1 81 ? -8.343 10.516 18.495 1.00 84.56 81 SER A N 1
ATOM 581 C CA . SER A 1 81 ? -8.335 11.687 17.606 1.00 84.56 81 SER A CA 1
ATOM 582 C C . SER A 1 81 ? -9.139 12.878 18.126 1.00 84.56 81 SER A C 1
ATOM 584 O O . SER A 1 81 ? -8.701 14.003 17.949 1.00 84.56 81 SER A O 1
ATOM 586 N N . ALA A 1 82 ? -10.278 12.665 18.792 1.00 88.94 82 ALA A N 1
ATOM 587 C CA . ALA A 1 82 ? -11.056 13.774 19.347 1.00 88.94 82 ALA A CA 1
ATOM 588 C C . ALA A 1 82 ? -10.298 14.515 20.460 1.00 88.94 82 ALA A C 1
ATOM 590 O O . ALA A 1 82 ? -10.310 15.741 20.493 1.00 88.94 82 ALA A O 1
ATOM 591 N N . ILE A 1 83 ? -9.587 13.775 21.318 1.00 91.94 83 ILE A N 1
ATOM 592 C CA . ILE A 1 83 ? -8.754 14.344 22.384 1.00 91.94 83 ILE A CA 1
ATOM 593 C C . ILE A 1 83 ? -7.582 15.116 21.774 1.00 91.94 83 ILE A C 1
ATOM 595 O O . ILE A 1 83 ? -7.329 16.247 22.175 1.00 91.94 83 ILE A O 1
ATOM 599 N N . LEU A 1 84 ? -6.904 14.543 20.774 1.00 90.44 84 LEU A N 1
ATOM 600 C CA . LEU A 1 84 ? -5.803 15.222 20.081 1.00 90.44 84 LEU A CA 1
ATOM 601 C C . LEU A 1 84 ? -6.277 16.492 19.366 1.00 90.44 84 LEU A C 1
ATOM 603 O O . LEU A 1 84 ? -5.688 17.545 19.565 1.00 90.44 84 LEU A O 1
ATOM 607 N N . ASN A 1 85 ? -7.388 16.430 18.631 1.00 90.19 85 ASN A N 1
ATOM 608 C CA . ASN A 1 85 ? -7.954 17.594 17.949 1.00 90.19 85 ASN A CA 1
ATOM 609 C C . ASN A 1 85 ? -8.339 18.710 18.932 1.00 90.19 85 ASN A C 1
ATOM 611 O O . ASN A 1 85 ? -8.166 19.883 18.617 1.00 90.19 85 ASN A O 1
ATOM 615 N N . ALA A 1 86 ? -8.853 18.359 20.114 1.00 92.56 86 ALA A N 1
ATOM 616 C CA . ALA A 1 86 ? -9.168 19.330 21.157 1.00 92.56 86 ALA A CA 1
ATOM 617 C C . ALA A 1 86 ? -7.903 20.011 21.701 1.00 92.56 86 ALA A C 1
ATOM 619 O O . ALA A 1 86 ? -7.885 21.226 21.876 1.00 92.56 86 ALA A O 1
ATOM 620 N N . ILE A 1 87 ? -6.823 19.247 21.895 1.00 94.19 87 ILE A N 1
ATOM 621 C CA . ILE A 1 87 ? -5.512 19.783 22.287 1.00 94.19 87 ILE A CA 1
ATOM 622 C C . ILE A 1 87 ? -4.935 20.687 21.186 1.00 94.19 87 ILE A C 1
ATOM 624 O O . ILE A 1 87 ? -4.407 21.756 21.491 1.00 94.19 87 ILE A O 1
ATOM 628 N N . ASP A 1 88 ? -5.026 20.273 19.923 1.00 91.25 88 ASP A N 1
ATOM 629 C CA . ASP A 1 88 ? -4.481 21.007 18.777 1.00 91.25 88 ASP A CA 1
ATOM 630 C C . ASP A 1 88 ? -5.245 22.312 18.514 1.00 91.25 88 ASP A C 1
ATOM 632 O O . ASP A 1 88 ? -4.642 23.318 18.138 1.00 91.25 88 ASP A O 1
ATOM 636 N N . ALA A 1 89 ? -6.557 22.333 18.777 1.00 93.62 89 ALA A N 1
ATOM 637 C CA . ALA A 1 89 ? -7.401 23.519 18.636 1.00 93.62 89 ALA A CA 1
ATOM 638 C C . ALA A 1 89 ? -6.996 24.679 19.563 1.00 93.62 89 ALA A C 1
ATOM 640 O O . ALA A 1 89 ? -7.318 25.829 19.268 1.00 93.62 89 ALA A O 1
ATOM 641 N N . LEU A 1 90 ? -6.265 24.403 20.649 1.00 94.38 90 LEU A N 1
ATOM 642 C CA . LEU A 1 90 ? -5.719 25.437 21.534 1.00 94.38 90 LEU A CA 1
ATOM 643 C C . LEU A 1 90 ? -4.520 26.184 20.921 1.00 94.38 90 LEU A C 1
ATOM 645 O O . LEU A 1 90 ? -4.116 27.225 21.433 1.00 94.38 90 LEU A O 1
ATOM 649 N N . GLY A 1 91 ? -3.944 25.673 19.829 1.00 92.44 91 GLY A N 1
ATOM 650 C CA . GLY A 1 91 ? -2.751 26.234 19.200 1.00 92.44 91 GLY A CA 1
ATOM 651 C C . GLY A 1 91 ? -1.446 25.804 19.876 1.00 92.44 91 GLY A C 1
ATOM 652 O O . GLY A 1 91 ? -1.427 25.093 20.882 1.00 92.44 91 GLY A O 1
ATOM 653 N N . VAL A 1 92 ? -0.314 26.198 19.288 1.00 91.31 92 VAL A N 1
ATOM 654 C CA . VAL A 1 92 ? 1.028 25.777 19.740 1.00 91.31 92 VAL A CA 1
ATOM 655 C C . VAL A 1 92 ? 1.461 26.440 21.049 1.00 91.31 92 VAL A C 1
ATOM 657 O O . VAL A 1 92 ? 2.177 25.815 21.827 1.00 91.31 92 VAL A O 1
ATOM 660 N N . ASP A 1 93 ? 0.958 27.643 21.330 1.00 94.69 93 ASP A N 1
ATOM 661 C CA . ASP A 1 93 ? 1.360 28.459 22.484 1.00 94.69 93 ASP A CA 1
ATOM 662 C C . ASP A 1 93 ? 0.604 28.117 23.779 1.00 94.69 93 ASP A C 1
ATOM 664 O O . ASP A 1 93 ? 0.922 28.654 24.839 1.00 94.69 93 ASP A O 1
ATOM 668 N N . ALA A 1 94 ? -0.384 27.218 23.713 1.00 94.31 94 ALA A N 1
ATOM 669 C CA . ALA A 1 94 ? -1.162 26.814 24.877 1.00 94.31 94 ALA A CA 1
ATOM 670 C C . ALA A 1 94 ? -0.293 26.123 25.937 1.00 94.31 94 ALA A C 1
ATOM 672 O O . ALA A 1 94 ? 0.446 25.170 25.643 1.00 94.31 94 ALA A O 1
ATOM 673 N N . SER A 1 95 ? -0.444 26.581 27.179 1.00 96.88 95 SER A N 1
ATOM 674 C CA . SER A 1 95 ? 0.214 26.032 28.361 1.00 96.88 95 SER A CA 1
ATOM 675 C C . SER A 1 95 ? -0.209 24.587 28.641 1.00 96.88 95 SER A C 1
ATOM 677 O O . SER A 1 95 ? -1.247 24.098 28.184 1.00 96.88 95 SER A O 1
ATOM 679 N N . THR A 1 96 ? 0.598 23.884 29.434 1.00 96.25 96 THR A N 1
ATOM 680 C CA . THR A 1 96 ? 0.280 22.524 29.889 1.00 96.25 96 THR A CA 1
ATOM 681 C C . THR A 1 96 ? -1.038 22.494 30.666 1.00 96.25 96 THR A C 1
ATOM 683 O O . THR A 1 96 ? -1.827 21.565 30.501 1.00 96.25 96 THR A O 1
ATOM 686 N N . GLU A 1 97 ? -1.302 23.517 31.478 1.00 97.19 97 GLU A N 1
ATOM 687 C CA . GLU A 1 97 ? -2.513 23.659 32.281 1.00 97.19 97 GLU A CA 1
ATOM 688 C C . GLU A 1 97 ? -3.764 23.813 31.408 1.00 97.19 97 GLU A C 1
ATOM 690 O O . GLU A 1 97 ? -4.769 23.146 31.658 1.00 97.19 97 GLU A O 1
ATOM 695 N N . GLU A 1 98 ? -3.697 24.629 30.352 1.00 96.44 98 GLU A N 1
ATOM 696 C CA . GLU A 1 98 ? -4.794 24.796 29.389 1.00 96.44 98 GLU A CA 1
ATOM 697 C C . GLU A 1 98 ? -5.076 23.494 28.636 1.00 96.44 98 GLU A C 1
ATOM 699 O O . GLU A 1 98 ? -6.227 23.061 28.550 1.00 96.44 98 GLU A O 1
ATOM 704 N N . ARG A 1 99 ? -4.024 22.809 28.167 1.00 96.62 99 ARG A N 1
ATOM 705 C CA . ARG A 1 99 ? -4.152 21.505 27.498 1.00 96.62 99 ARG A CA 1
ATOM 706 C C . ARG A 1 99 ? -4.764 20.455 28.424 1.00 96.62 99 ARG A C 1
ATOM 708 O O . ARG A 1 99 ? -5.665 19.729 28.012 1.00 96.62 99 ARG A O 1
ATOM 715 N N . ALA A 1 100 ? -4.323 20.384 29.679 1.00 96.81 100 ALA A N 1
ATOM 716 C CA . ALA A 1 100 ? -4.880 19.462 30.667 1.00 96.81 100 ALA A CA 1
ATOM 717 C C . ALA A 1 100 ? -6.348 19.785 30.996 1.00 96.81 100 ALA A C 1
ATOM 719 O O . ALA A 1 100 ? -7.167 18.871 31.130 1.00 96.81 100 ALA A O 1
ATOM 720 N N . GLY A 1 101 ? -6.692 21.073 31.095 1.00 97.69 101 GLY A N 1
ATOM 721 C CA . GLY A 1 101 ? -8.064 21.541 31.278 1.00 97.69 101 GLY A CA 1
ATOM 722 C C . GLY A 1 101 ? -8.977 21.105 30.135 1.00 97.69 101 GLY A C 1
ATOM 723 O O . GLY A 1 101 ? -10.059 20.570 30.384 1.00 97.69 101 GLY A O 1
ATOM 724 N N . GLU A 1 102 ? -8.511 21.242 28.894 1.00 97.12 102 GLU A N 1
ATOM 725 C CA . GLU A 1 102 ? -9.272 20.842 27.712 1.00 97.12 102 GLU A CA 1
ATOM 726 C C . GLU A 1 102 ? -9.431 19.322 27.606 1.00 97.12 102 GLU A C 1
ATOM 728 O O . GLU A 1 102 ? -10.536 18.838 27.361 1.00 97.12 102 GLU A O 1
ATOM 733 N N . VAL A 1 103 ? -8.377 18.551 27.906 1.00 96.62 103 VAL A N 1
ATOM 734 C CA . VAL A 1 103 ? -8.470 17.085 28.016 1.00 96.62 103 VAL A CA 1
ATOM 735 C C . VAL A 1 103 ? -9.510 16.688 29.064 1.00 96.62 103 VAL A C 1
ATOM 737 O O . VAL A 1 103 ? -10.360 15.837 28.805 1.00 96.62 103 VAL A O 1
ATOM 740 N N . LYS A 1 104 ? -9.504 17.322 30.243 1.00 97.31 104 LYS A N 1
ATOM 741 C CA . LYS A 1 104 ? -10.500 17.043 31.284 1.00 97.31 104 LYS A CA 1
ATOM 742 C C . LYS A 1 104 ? -11.916 17.370 30.808 1.00 97.31 104 LYS A C 1
ATOM 744 O O . LYS A 1 104 ? -12.834 16.590 31.070 1.00 97.31 104 LYS A O 1
ATOM 749 N N . ARG A 1 105 ? -12.099 18.491 30.103 1.00 97.31 105 ARG A N 1
ATOM 750 C CA . ARG A 1 105 ? -13.392 18.918 29.556 1.00 97.31 105 ARG A CA 1
ATOM 751 C C . ARG A 1 105 ? -13.931 17.902 28.550 1.00 97.31 105 ARG A C 1
ATOM 753 O O . ARG A 1 105 ? -15.044 17.417 28.740 1.00 97.31 105 ARG A O 1
ATOM 760 N N . ILE A 1 106 ? -13.145 17.542 27.531 1.00 96.00 106 ILE A N 1
ATOM 761 C CA . ILE A 1 106 ? -13.584 16.598 26.494 1.00 96.00 106 ILE A CA 1
ATOM 762 C C . ILE A 1 106 ? -13.812 15.192 27.052 1.00 96.00 106 ILE A C 1
ATOM 764 O O . ILE A 1 106 ? -14.787 14.545 26.687 1.00 96.00 106 ILE A O 1
ATOM 768 N N . VAL A 1 107 ? -12.974 14.722 27.982 1.00 95.75 107 VAL A N 1
ATOM 769 C CA . VAL A 1 107 ? -13.186 13.420 28.630 1.00 95.75 107 VAL A CA 1
ATOM 770 C C . VAL A 1 107 ? -14.472 13.427 29.455 1.00 95.75 107 VAL A C 1
ATOM 772 O O . VAL A 1 107 ? -15.235 12.471 29.380 1.00 95.75 107 VAL A O 1
ATOM 775 N N . THR A 1 108 ? -14.750 14.501 30.202 1.00 96.56 108 THR A N 1
ATOM 776 C CA . THR A 1 108 ? -15.996 14.619 30.983 1.00 96.56 108 THR A CA 1
ATOM 777 C C . THR A 1 108 ? -17.225 14.585 30.076 1.00 96.56 108 THR A C 1
ATOM 779 O O . THR A 1 108 ? -18.190 13.889 30.384 1.00 96.56 108 THR A O 1
ATOM 782 N N . ASP A 1 109 ? -17.169 15.295 28.948 1.00 95.56 109 ASP A N 1
ATOM 783 C CA . ASP A 1 109 ? -18.231 15.287 27.944 1.00 95.56 109 ASP A CA 1
ATOM 784 C C . ASP A 1 109 ? -18.441 13.875 27.381 1.00 95.56 109 ASP A C 1
ATOM 786 O O . ASP A 1 109 ? -19.524 13.315 27.518 1.00 95.56 109 ASP A O 1
ATOM 790 N N . LEU A 1 110 ? -17.392 13.229 26.866 1.00 94.31 110 LEU A N 1
ATOM 791 C CA . LEU A 1 110 ? -17.461 11.868 26.317 1.00 94.31 110 LEU A CA 1
ATOM 792 C C . LEU A 1 110 ? -18.013 10.848 27.324 1.00 94.31 110 LEU A C 1
ATOM 794 O O . LEU A 1 110 ? -18.842 10.014 26.962 1.00 94.31 110 LEU A O 1
ATOM 798 N N . VAL A 1 111 ? -17.599 10.933 28.592 1.00 94.44 111 VAL A N 1
ATOM 799 C CA . VAL A 1 111 ? -18.063 10.039 29.666 1.00 94.44 111 VAL A CA 1
ATOM 800 C C . VAL A 1 111 ? -19.560 10.190 29.940 1.00 94.44 111 VAL A C 1
ATOM 802 O O . VAL A 1 111 ? -20.187 9.220 30.360 1.00 94.44 111 VAL A O 1
ATOM 805 N N . SER A 1 112 ? -20.176 11.338 29.641 1.00 94.19 112 SER A N 1
ATOM 806 C CA . SER A 1 112 ? -21.637 11.484 29.746 1.00 94.19 112 SER A CA 1
ATOM 807 C C . SER A 1 112 ? -22.405 10.520 28.827 1.00 94.19 112 SER A C 1
ATOM 809 O O . SER A 1 112 ? -23.563 10.203 29.092 1.00 94.19 112 SER A O 1
ATOM 811 N N . GLY A 1 113 ? -21.746 9.999 27.785 1.00 89.94 113 GLY A N 1
ATOM 812 C CA . GLY A 1 113 ? -22.279 8.982 26.885 1.00 89.94 113 GLY A CA 1
ATOM 813 C C . GLY A 1 113 ? -22.175 7.548 27.405 1.00 89.94 113 GLY A C 1
ATOM 814 O O . GLY A 1 113 ? -22.806 6.657 26.837 1.00 89.94 113 GLY A O 1
ATOM 815 N N . CYS A 1 114 ? -21.412 7.297 28.476 1.00 88.25 114 CYS A N 1
ATOM 816 C CA . CYS A 1 114 ? -21.209 5.969 29.063 1.00 88.25 114 CYS A CA 1
ATOM 817 C C . CYS A 1 114 ? -22.471 5.475 29.795 1.00 88.25 114 CYS A C 1
ATOM 819 O O . CYS A 1 114 ? -22.511 5.388 31.020 1.00 88.25 114 CYS A O 1
ATOM 821 N N . GLY A 1 115 ? -23.507 5.137 29.033 1.00 81.69 115 GLY A N 1
ATOM 822 C CA . GLY A 1 115 ? -24.731 4.506 29.511 1.00 81.69 115 GLY A CA 1
ATOM 823 C C . GLY A 1 115 ? -24.987 3.223 28.732 1.00 81.69 115 GLY A C 1
ATOM 824 O O . GLY A 1 115 ? -25.108 3.260 27.511 1.00 81.69 115 GLY A O 1
ATOM 825 N N . GLN A 1 116 ? -25.073 2.088 29.425 1.00 75.19 116 GLN A N 1
ATOM 826 C CA . GLN A 1 116 ? -25.491 0.832 28.806 1.00 75.19 116 GLN A CA 1
ATOM 827 C C . GLN A 1 116 ? -26.977 0.598 29.039 1.00 75.19 116 GLN A C 1
ATOM 829 O O . GLN A 1 116 ? -27.446 0.611 30.178 1.00 75.19 116 GLN A O 1
ATOM 834 N N . ASN A 1 117 ? -27.699 0.307 27.963 1.00 79.81 117 ASN A N 1
ATOM 835 C CA . ASN A 1 117 ? -29.073 -0.154 28.059 1.00 79.81 117 ASN A CA 1
ATOM 836 C C . ASN A 1 117 ? -29.118 -1.582 28.642 1.00 79.81 117 ASN A C 1
ATOM 838 O O . ASN A 1 117 ? -28.135 -2.332 28.553 1.00 79.81 117 ASN A O 1
ATOM 842 N N . PRO A 1 118 ? -30.256 -1.999 29.227 1.00 76.62 118 PRO A N 1
ATOM 843 C CA . PRO A 1 118 ? -30.445 -3.372 29.698 1.00 76.62 118 PRO A CA 1
ATOM 844 C C . PRO A 1 118 ? -30.187 -4.419 28.604 1.00 76.62 118 PRO A C 1
ATOM 846 O O . PRO A 1 118 ? -29.584 -5.452 28.887 1.00 76.62 118 PRO A O 1
ATOM 849 N N . ASP A 1 119 ? -30.539 -4.087 27.359 1.00 78.25 119 ASP A N 1
ATOM 850 C CA . ASP A 1 119 ? -30.435 -4.950 26.175 1.00 78.25 119 ASP A CA 1
ATOM 851 C C . ASP A 1 119 ? -29.081 -4.853 25.440 1.00 78.25 119 ASP A C 1
ATOM 853 O O . ASP A 1 119 ? -28.970 -5.256 24.278 1.00 78.25 119 ASP A O 1
ATOM 857 N N . ALA A 1 120 ? -28.047 -4.285 26.073 1.00 79.00 120 ALA A N 1
ATOM 858 C CA . ALA A 1 120 ? -26.715 -4.194 25.474 1.00 79.00 120 ALA A CA 1
ATOM 859 C C . ALA A 1 120 ? -26.162 -5.590 25.127 1.00 79.00 120 ALA A C 1
ATOM 861 O O . ALA A 1 120 ? -26.213 -6.525 25.932 1.00 79.00 120 ALA A O 1
ATOM 862 N N . ALA A 1 121 ? -25.618 -5.722 23.917 1.00 79.19 121 ALA A N 1
ATOM 863 C CA . ALA A 1 121 ? -25.141 -6.990 23.373 1.00 79.19 121 ALA A CA 1
ATOM 864 C C . ALA A 1 121 ? -23.629 -7.177 23.580 1.00 79.19 121 ALA A C 1
ATOM 866 O O . ALA A 1 121 ? -22.904 -6.233 23.878 1.00 79.19 121 ALA A O 1
ATOM 867 N N . ASN A 1 122 ? -23.149 -8.407 23.365 1.00 79.62 122 ASN A N 1
ATOM 868 C CA . ASN A 1 122 ? -21.725 -8.773 23.351 1.00 79.62 122 ASN A CA 1
ATOM 869 C C . ASN A 1 122 ? -20.948 -8.475 24.642 1.00 79.62 122 ASN A C 1
ATOM 871 O O . ASN A 1 122 ? -19.730 -8.287 24.589 1.00 79.62 122 ASN A O 1
ATOM 875 N N . ARG A 1 123 ? -21.637 -8.487 25.786 1.00 84.06 123 ARG A N 1
ATOM 876 C CA . ARG A 1 123 ? -21.017 -8.283 27.095 1.00 84.06 123 ARG A CA 1
ATOM 877 C C . ARG A 1 123 ? -19.983 -9.362 27.401 1.00 84.06 123 ARG A C 1
ATOM 879 O O . ARG A 1 123 ? -20.250 -10.553 27.233 1.00 84.06 123 ARG A O 1
ATOM 886 N N . ALA A 1 124 ? -18.826 -8.931 27.877 1.00 85.31 124 ALA A N 1
ATOM 887 C CA . ALA A 1 124 ? -17.817 -9.807 28.435 1.00 85.31 124 ALA A CA 1
ATOM 888 C C . ALA A 1 124 ? -18.328 -10.484 29.710 1.00 85.31 124 ALA A C 1
ATOM 890 O O . ALA A 1 124 ? -19.033 -9.890 30.527 1.00 85.31 124 ALA A O 1
ATOM 891 N N . ASN A 1 125 ? -17.937 -11.739 29.886 1.00 83.25 125 ASN A N 1
ATOM 892 C CA . ASN A 1 125 ? -18.169 -12.540 31.088 1.00 83.25 125 ASN A CA 1
ATOM 893 C C . ASN A 1 125 ? -16.858 -12.848 31.837 1.00 83.25 125 ASN A C 1
ATOM 895 O O . ASN A 1 125 ? -16.891 -13.496 32.881 1.00 83.25 125 ASN A O 1
ATOM 899 N N . ALA A 1 126 ? -15.727 -12.327 31.349 1.00 84.25 126 ALA A N 1
ATOM 900 C CA . ALA A 1 126 ? -14.435 -12.303 32.025 1.00 84.25 126 ALA A CA 1
ATOM 901 C C . ALA A 1 126 ? -13.838 -10.883 31.985 1.00 84.25 126 ALA A C 1
ATOM 903 O O . ALA A 1 126 ? -14.041 -10.151 31.023 1.00 84.25 126 ALA A O 1
ATOM 904 N N . ILE A 1 127 ? -13.085 -10.488 33.019 1.00 82.56 127 ILE A N 1
ATOM 905 C CA . ILE A 1 127 ? -12.376 -9.184 33.086 1.00 82.56 127 ILE A CA 1
ATOM 906 C C . ILE A 1 127 ? -10.903 -9.330 32.651 1.00 82.56 127 ILE A C 1
ATOM 908 O O . ILE A 1 127 ? -10.194 -8.354 32.416 1.00 82.56 127 ILE A O 1
ATOM 912 N N . GLY A 1 128 ? -10.439 -10.570 32.517 1.00 84.44 128 GLY A N 1
ATOM 913 C CA . GLY A 1 128 ? -9.101 -10.913 32.075 1.00 84.44 128 GLY A CA 1
ATOM 914 C C . GLY A 1 128 ? -8.851 -12.409 32.210 1.00 84.44 128 GLY A C 1
ATOM 915 O O . GLY A 1 128 ? -9.624 -13.129 32.846 1.00 84.44 128 GLY A O 1
ATOM 916 N N . ARG A 1 129 ? -7.755 -12.873 31.622 1.00 83.62 129 ARG A N 1
ATOM 917 C CA . ARG A 1 129 ? -7.260 -14.243 31.719 1.00 83.62 129 ARG A CA 1
ATOM 918 C C . ARG A 1 129 ? -5.742 -14.271 31.636 1.00 83.62 129 ARG A C 1
ATOM 920 O O . ARG A 1 129 ? -5.118 -13.355 31.102 1.00 83.62 129 ARG A O 1
ATOM 927 N N . ILE A 1 130 ? -5.146 -15.341 32.150 1.00 79.75 130 ILE A N 1
ATOM 928 C CA . ILE A 1 130 ? -3.739 -15.636 31.877 1.00 79.75 130 ILE A CA 1
ATOM 929 C C . ILE A 1 130 ? -3.671 -16.094 30.413 1.00 79.75 130 ILE A C 1
ATOM 931 O O . ILE A 1 130 ? -4.409 -17.022 30.062 1.00 79.75 130 ILE A O 1
ATOM 935 N N . PRO A 1 131 ? -2.852 -15.458 29.553 1.00 76.19 131 PRO A N 1
ATOM 936 C CA . PRO A 1 131 ? -2.637 -15.935 28.195 1.00 76.19 131 PRO A CA 1
ATOM 937 C C . PRO A 1 131 ? -2.249 -17.407 28.217 1.00 76.19 131 PRO A C 1
ATOM 939 O O . PRO A 1 131 ? -1.512 -17.863 29.093 1.00 76.19 131 PRO A O 1
ATOM 942 N N . ASN A 1 132 ? -2.772 -18.174 27.270 1.00 67.00 132 ASN A N 1
ATOM 943 C CA . ASN A 1 132 ? -2.469 -19.593 27.225 1.00 67.00 132 ASN A CA 1
ATOM 944 C C . ASN A 1 132 ? -0.962 -19.743 26.931 1.00 67.00 132 ASN A C 1
ATOM 946 O O . ASN A 1 132 ? -0.518 -19.332 25.863 1.00 67.00 132 ASN A O 1
ATOM 950 N N . GLN A 1 133 ? -0.161 -20.305 27.847 1.00 57.59 133 GLN A N 1
ATOM 951 C CA . GLN A 1 133 ? 1.299 -20.451 27.653 1.00 57.59 133 GLN A CA 1
ATOM 952 C C . GLN A 1 133 ? 1.631 -21.240 26.375 1.00 57.59 133 GLN A C 1
ATOM 954 O O . GLN A 1 133 ? 2.610 -20.961 25.691 1.00 57.59 133 GLN A O 1
ATOM 959 N N . SER A 1 134 ? 0.744 -22.157 25.980 1.00 57.72 134 SER A N 1
ATOM 960 C CA . SER A 1 134 ? 0.832 -22.866 24.700 1.00 57.72 134 SER A CA 1
ATOM 961 C C . SER A 1 134 ? 0.622 -21.963 23.473 1.00 57.72 134 SER A C 1
ATOM 963 O O . SER A 1 134 ? 1.133 -22.277 22.402 1.00 57.72 134 SER A O 1
ATOM 965 N N . ALA A 1 135 ? -0.102 -20.846 23.595 1.00 55.53 135 ALA A N 1
ATOM 966 C CA . ALA A 1 135 ? -0.252 -19.836 22.546 1.00 55.53 135 ALA A CA 1
ATOM 967 C C . ALA A 1 135 ? 0.999 -18.954 22.432 1.00 55.53 135 ALA A C 1
ATOM 969 O O . ALA A 1 135 ? 1.412 -18.664 21.316 1.00 55.53 135 ALA A O 1
ATOM 970 N N . GLU A 1 136 ? 1.660 -18.613 23.545 1.00 51.38 136 GLU A N 1
ATOM 971 C CA . GLU A 1 136 ? 2.977 -17.952 23.525 1.00 51.38 136 GLU A CA 1
ATOM 972 C C . GLU A 1 136 ? 4.053 -18.859 22.910 1.00 51.38 136 GLU A C 1
ATOM 974 O O . GLU A 1 136 ? 4.840 -18.407 22.081 1.00 51.38 136 GLU A O 1
ATOM 979 N N . GLU A 1 137 ? 4.052 -20.156 23.231 1.00 50.22 137 GLU A N 1
ATOM 980 C CA . GLU A 1 137 ? 4.943 -21.137 22.602 1.00 50.22 137 GLU A CA 1
ATOM 981 C C . GLU A 1 137 ? 4.609 -21.357 21.120 1.00 50.22 137 GLU A C 1
ATOM 983 O O . GLU A 1 137 ? 5.517 -21.379 20.289 1.00 50.22 137 GLU A O 1
ATOM 988 N N . LYS A 1 138 ? 3.325 -21.455 20.744 1.00 52.88 138 LYS A N 1
ATOM 989 C CA . LYS A 1 138 ? 2.902 -21.525 19.334 1.00 52.88 138 LYS A CA 1
ATOM 990 C C . LYS A 1 138 ? 3.282 -20.261 18.570 1.00 52.88 138 LYS A C 1
ATOM 992 O O . LYS A 1 138 ? 3.778 -20.376 17.456 1.00 52.88 138 LYS A O 1
ATOM 997 N N . GLN A 1 139 ? 3.131 -19.081 19.167 1.00 52.66 139 GLN A N 1
ATOM 998 C CA . GLN A 1 139 ? 3.513 -17.805 18.568 1.00 52.66 139 GLN A CA 1
ATOM 999 C C . GLN A 1 139 ? 5.036 -17.674 18.453 1.00 52.66 139 GLN A C 1
ATOM 1001 O O . GLN A 1 139 ? 5.519 -17.295 17.395 1.00 52.66 139 GLN A O 1
ATOM 1006 N N . ALA A 1 140 ? 5.809 -18.120 19.447 1.00 48.41 140 ALA A N 1
ATOM 1007 C CA . ALA A 1 140 ? 7.271 -18.189 19.377 1.00 48.41 140 ALA A CA 1
ATOM 1008 C C . ALA A 1 140 ? 7.780 -19.215 18.340 1.00 48.41 140 ALA A C 1
ATOM 1010 O O . ALA A 1 140 ? 8.828 -19.015 17.718 1.00 48.41 140 ALA A O 1
ATOM 1011 N N . VAL A 1 141 ? 7.050 -20.315 18.121 1.00 48.00 141 VAL A N 1
ATOM 1012 C CA . VAL A 1 141 ? 7.331 -21.306 17.067 1.00 48.00 141 VAL A CA 1
ATOM 1013 C C . VAL A 1 141 ? 6.942 -20.770 15.680 1.00 48.00 141 VAL A C 1
ATOM 1015 O O . VAL A 1 141 ? 7.683 -20.996 14.720 1.00 48.00 141 VAL A O 1
ATOM 1018 N N . GLN A 1 142 ? 5.849 -20.008 15.570 1.00 50.53 142 GLN A N 1
ATOM 1019 C CA . GLN A 1 142 ? 5.449 -19.281 14.357 1.00 50.53 142 GLN A CA 1
ATOM 1020 C C . GLN A 1 142 ? 6.459 -18.166 14.021 1.00 50.53 142 GLN A C 1
ATOM 1022 O O . GLN A 1 142 ? 6.860 -18.021 12.867 1.00 50.53 142 GLN A O 1
ATOM 1027 N N . ASP A 1 143 ? 6.954 -17.456 15.039 1.00 49.62 143 ASP A N 1
ATOM 1028 C CA . ASP A 1 143 ? 7.957 -16.391 14.937 1.00 49.62 143 ASP A CA 1
ATOM 1029 C C . ASP A 1 143 ? 9.335 -16.921 14.522 1.00 49.62 143 ASP A C 1
ATOM 1031 O O . ASP A 1 143 ? 10.016 -16.308 13.699 1.00 49.62 143 ASP A O 1
ATOM 1035 N N . LYS A 1 144 ? 9.729 -18.113 14.993 1.00 44.09 144 LYS A N 1
ATOM 1036 C CA . LYS A 1 144 ? 10.947 -18.810 14.530 1.00 44.09 144 LYS A CA 1
ATOM 1037 C C . LYS A 1 144 ? 10.861 -19.311 13.083 1.00 44.09 144 LYS A C 1
ATOM 1039 O O . LYS A 1 144 ? 11.895 -19.607 12.488 1.00 44.09 144 LYS A O 1
ATOM 1044 N N . LYS A 1 145 ? 9.656 -19.386 12.508 1.00 48.78 145 LYS A N 1
ATOM 1045 C CA . LYS A 1 145 ? 9.386 -19.723 11.101 1.00 48.78 145 LYS A CA 1
ATOM 1046 C C . LYS A 1 145 ? 8.922 -18.513 10.278 1.00 48.78 145 LYS A C 1
ATOM 1048 O O .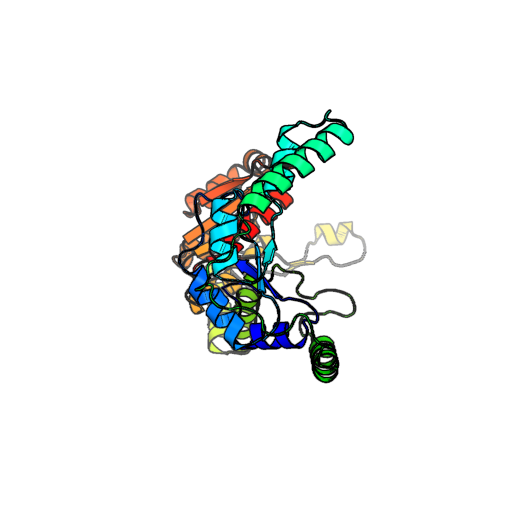 LYS A 1 145 ? 8.350 -18.709 9.205 1.00 48.78 145 LYS A O 1
ATOM 1053 N N . GLN A 1 146 ? 9.162 -17.273 10.721 1.00 58.47 146 GLN A N 1
ATOM 1054 C CA . GLN A 1 146 ? 8.807 -16.100 9.916 1.00 58.47 146 GLN A CA 1
ATOM 1055 C C . GLN A 1 146 ? 9.622 -16.064 8.615 1.00 58.47 146 GLN A C 1
ATOM 1057 O O . GLN A 1 146 ? 10.746 -15.564 8.580 1.00 58.47 146 GLN A O 1
ATOM 1062 N N . LYS A 1 147 ? 9.009 -16.545 7.523 1.00 67.62 147 LYS A N 1
ATOM 1063 C CA . LYS A 1 147 ? 9.489 -16.418 6.134 1.00 67.62 147 LYS A CA 1
ATOM 1064 C C . LYS A 1 147 ? 9.888 -14.976 5.771 1.00 67.62 147 LYS A C 1
ATOM 1066 O O . LYS A 1 147 ? 10.674 -14.779 4.854 1.00 67.62 147 LYS A O 1
ATOM 1071 N N . SER A 1 148 ? 9.358 -13.983 6.487 1.00 81.12 148 SER A N 1
ATOM 1072 C CA . SER A 1 148 ? 9.536 -12.551 6.243 1.00 81.12 148 SER A CA 1
ATOM 1073 C C . SER A 1 148 ? 10.771 -11.920 6.910 1.00 81.12 148 SER A C 1
ATOM 1075 O O . SER A 1 148 ? 11.024 -10.732 6.687 1.00 81.12 148 SER A O 1
ATOM 1077 N N . ARG A 1 149 ? 11.558 -12.656 7.717 1.00 85.75 149 ARG A N 1
ATOM 1078 C CA . ARG A 1 149 ? 12.771 -12.121 8.372 1.00 85.75 149 ARG A CA 1
ATOM 1079 C C . ARG A 1 149 ? 14.068 -12.582 7.707 1.00 85.75 149 ARG A C 1
ATOM 1081 O O . ARG A 1 149 ? 14.266 -13.758 7.426 1.00 85.75 149 ARG A O 1
ATOM 1088 N N . PHE A 1 150 ? 15.010 -11.650 7.589 1.00 86.81 150 PHE A N 1
ATOM 1089 C CA . PHE A 1 150 ? 16.392 -11.875 7.166 1.00 86.81 150 PHE A CA 1
ATOM 1090 C C . PHE A 1 150 ? 17.329 -11.558 8.339 1.00 86.81 150 PHE A C 1
ATOM 1092 O O . PHE A 1 150 ? 17.765 -10.419 8.542 1.00 86.81 150 PHE A O 1
ATOM 1099 N N . GLY A 1 151 ? 17.591 -12.564 9.179 1.00 88.31 151 GLY A N 1
ATOM 1100 C CA . GLY A 1 151 ? 18.266 -12.366 10.463 1.00 88.31 151 GLY A CA 1
ATOM 1101 C C . GLY A 1 151 ? 17.465 -11.416 11.362 1.00 88.31 151 GLY A C 1
ATOM 1102 O O . GLY A 1 151 ? 16.311 -11.684 11.699 1.00 88.31 151 GLY A O 1
ATOM 1103 N N . LYS A 1 152 ? 18.057 -10.276 11.738 1.00 87.94 152 LYS A N 1
ATOM 1104 C CA . LYS A 1 152 ? 17.367 -9.252 12.544 1.00 87.94 152 LYS A CA 1
ATOM 1105 C C . LYS A 1 152 ? 16.497 -8.285 11.731 1.00 87.94 152 LYS A C 1
ATOM 1107 O O . LYS A 1 152 ? 15.750 -7.531 12.345 1.00 87.94 152 LYS A O 1
ATOM 1112 N N . PHE A 1 153 ? 16.590 -8.290 10.403 1.00 89.75 153 PHE A N 1
ATOM 1113 C CA . PHE A 1 153 ? 15.885 -7.357 9.518 1.00 89.75 153 PHE A CA 1
ATOM 1114 C C . PHE A 1 153 ? 14.639 -8.000 8.889 1.00 89.75 153 PHE A C 1
ATOM 1116 O O . PHE A 1 153 ? 14.487 -9.220 8.925 1.00 89.75 153 PHE A O 1
ATOM 1123 N N . GLY A 1 154 ? 13.761 -7.188 8.296 1.00 89.62 154 GLY A N 1
ATOM 1124 C CA . GLY A 1 154 ? 12.484 -7.646 7.734 1.00 89.62 154 GLY A CA 1
ATOM 1125 C C . GLY A 1 154 ? 11.389 -7.790 8.794 1.00 89.62 154 GLY A C 1
ATOM 1126 O O . GLY A 1 154 ? 11.466 -7.171 9.854 1.00 89.62 154 GLY A O 1
ATOM 1127 N N . GLY A 1 155 ? 10.387 -8.618 8.510 1.00 88.25 155 GLY A N 1
ATOM 1128 C CA . GLY A 1 155 ? 9.150 -8.728 9.285 1.00 88.25 155 GLY A CA 1
ATOM 1129 C C . GLY A 1 155 ? 8.032 -7.823 8.758 1.00 88.25 155 GLY A C 1
ATOM 1130 O O . GLY A 1 155 ? 8.237 -7.003 7.865 1.00 88.25 155 GLY A O 1
ATOM 1131 N N . GLN A 1 156 ? 6.836 -7.982 9.321 1.00 87.62 156 GLN A N 1
ATOM 1132 C CA . GLN A 1 156 ? 5.628 -7.259 8.918 1.00 87.62 156 GLN A CA 1
ATOM 1133 C C . GLN A 1 156 ? 5.189 -6.311 10.043 1.00 87.62 156 GLN A C 1
ATOM 1135 O O . GLN A 1 156 ? 4.503 -6.708 10.982 1.00 87.62 156 GLN A O 1
ATOM 1140 N N . PHE A 1 157 ? 5.601 -5.045 9.955 1.00 88.44 157 PHE A N 1
ATOM 1141 C CA . PHE A 1 157 ? 5.246 -3.991 10.917 1.00 88.44 157 PHE A CA 1
ATOM 1142 C C . PHE A 1 157 ? 4.154 -3.090 10.342 1.00 88.44 157 PHE A C 1
ATOM 1144 O O . PHE A 1 157 ? 4.372 -1.916 10.050 1.00 88.44 157 PHE A O 1
ATOM 1151 N N . ILE A 1 158 ? 2.988 -3.686 10.120 1.00 86.19 158 ILE A N 1
ATOM 1152 C CA . ILE A 1 158 ? 1.861 -3.070 9.418 1.00 86.19 158 ILE A CA 1
ATOM 1153 C C . ILE A 1 158 ? 0.659 -2.897 10.353 1.00 86.19 158 ILE A C 1
ATOM 1155 O O . ILE A 1 158 ? 0.539 -3.623 11.344 1.00 86.19 158 ILE A O 1
ATOM 1159 N N . PRO A 1 159 ? -0.264 -1.968 10.050 1.00 84.25 159 PRO A N 1
ATOM 1160 C CA . PRO A 1 159 ? -1.557 -1.913 10.719 1.00 84.25 159 PRO A CA 1
ATOM 1161 C C . PRO A 1 159 ? -2.309 -3.245 10.600 1.00 84.25 159 PRO A C 1
ATOM 1163 O O . PRO A 1 159 ? -2.346 -3.838 9.523 1.00 84.25 159 PRO A O 1
ATOM 1166 N N . GLU A 1 160 ? -2.986 -3.670 11.672 1.00 85.62 160 GLU A N 1
ATOM 1167 C CA . GLU A 1 160 ? -3.781 -4.913 11.682 1.00 85.62 160 GLU A CA 1
ATOM 1168 C C . GLU A 1 160 ? -4.842 -4.940 10.572 1.00 85.62 160 GLU A C 1
ATOM 1170 O O . GLU A 1 160 ? -5.168 -6.003 10.070 1.00 85.62 160 GLU A O 1
ATOM 1175 N N . THR A 1 161 ? -5.340 -3.788 10.121 1.00 84.38 161 THR A N 1
ATOM 1176 C CA . THR A 1 161 ? -6.269 -3.705 8.984 1.00 84.38 161 THR A CA 1
ATOM 1177 C C . THR A 1 161 ? -5.724 -4.334 7.707 1.00 84.38 161 THR A C 1
ATOM 1179 O O . THR A 1 161 ? -6.490 -4.903 6.929 1.00 84.38 161 THR A O 1
ATOM 1182 N N . LEU A 1 162 ? -4.416 -4.207 7.482 1.00 88.19 162 LEU A N 1
ATOM 1183 C CA . LEU A 1 162 ? -3.751 -4.680 6.275 1.00 88.19 162 LEU A CA 1
ATOM 1184 C C . LEU A 1 162 ? -3.266 -6.127 6.407 1.00 88.19 162 LEU A C 1
ATOM 1186 O O . LEU A 1 162 ? -2.843 -6.693 5.405 1.00 88.19 162 LEU A O 1
ATOM 1190 N N . SER A 1 163 ? -3.330 -6.736 7.599 1.00 87.12 163 SER A N 1
ATOM 1191 C CA . SER A 1 163 ? -2.758 -8.067 7.858 1.00 87.12 163 SER A CA 1
ATOM 1192 C C . SER A 1 163 ? -3.255 -9.114 6.858 1.00 87.12 163 SER A C 1
ATOM 1194 O O . SER A 1 163 ? -2.455 -9.838 6.269 1.00 87.12 163 SER A O 1
ATOM 1196 N N . GLU A 1 164 ? -4.558 -9.126 6.585 1.00 86.69 164 GLU A N 1
ATOM 1197 C CA . GLU A 1 164 ? -5.166 -10.058 5.634 1.00 86.69 164 GLU A CA 1
ATOM 1198 C C . GLU A 1 164 ? -4.827 -9.755 4.177 1.00 86.69 164 GLU A C 1
ATOM 1200 O O . GLU A 1 164 ? -4.642 -10.683 3.402 1.00 86.69 164 GLU A O 1
ATOM 1205 N N . ALA A 1 165 ? -4.689 -8.482 3.799 1.00 89.19 165 ALA A N 1
ATOM 1206 C CA . ALA A 1 165 ? -4.294 -8.125 2.437 1.00 89.19 165 ALA A CA 1
ATOM 1207 C C . ALA A 1 165 ? -2.853 -8.551 2.136 1.00 89.19 165 ALA A C 1
ATOM 1209 O O . ALA A 1 165 ? -2.563 -9.024 1.041 1.00 89.19 165 ALA A O 1
ATOM 1210 N N . PHE A 1 166 ? -1.955 -8.423 3.119 1.00 89.94 166 PHE A N 1
ATOM 1211 C CA . PHE A 1 166 ? -0.597 -8.952 3.006 1.00 89.94 166 PHE A CA 1
ATOM 1212 C C . PHE A 1 166 ? -0.592 -10.480 2.958 1.00 89.94 166 PHE A C 1
ATOM 1214 O O . PHE A 1 166 ? 0.083 -11.039 2.099 1.00 89.94 166 PHE A O 1
ATOM 1221 N N . ARG A 1 167 ? -1.369 -11.153 3.818 1.00 88.38 167 ARG A N 1
ATOM 1222 C CA . ARG A 1 167 ? -1.478 -12.620 3.808 1.00 88.38 167 ARG A CA 1
ATOM 1223 C C . ARG A 1 167 ? -2.000 -13.144 2.466 1.00 88.38 167 ARG A C 1
ATOM 1225 O O . ARG A 1 167 ? -1.375 -14.026 1.891 1.00 88.38 167 ARG A O 1
ATOM 1232 N N . GLU A 1 168 ? -3.092 -12.575 1.952 1.00 89.94 168 GLU A N 1
ATOM 1233 C CA . GLU A 1 168 ? -3.667 -12.910 0.638 1.00 89.94 168 GLU A CA 1
ATOM 1234 C C . GLU A 1 168 ? -2.614 -12.771 -0.469 1.00 89.94 168 GLU A C 1
ATOM 1236 O O . GLU A 1 168 ? -2.430 -13.673 -1.286 1.00 89.94 168 GLU A O 1
ATOM 1241 N N . PHE A 1 169 ? -1.872 -11.662 -0.473 1.00 91.62 169 PHE A N 1
ATOM 1242 C CA . PHE A 1 169 ? -0.856 -11.406 -1.489 1.00 91.62 169 PHE A CA 1
ATOM 1243 C C . PHE A 1 169 ? 0.364 -12.335 -1.371 1.00 91.62 169 PHE A C 1
ATOM 1245 O O . PHE A 1 169 ? 0.898 -12.774 -2.390 1.00 91.62 169 PHE A O 1
ATOM 1252 N N . GLU A 1 170 ? 0.792 -12.670 -0.151 1.00 91.38 170 GLU A N 1
ATOM 1253 C CA . GLU A 1 170 ? 1.865 -13.639 0.102 1.00 91.38 170 GLU A CA 1
ATOM 1254 C C . GLU A 1 170 ? 1.479 -15.051 -0.342 1.00 91.38 170 GLU A C 1
ATOM 1256 O O . GLU A 1 170 ? 2.282 -15.720 -0.989 1.00 91.38 170 GLU A O 1
ATOM 1261 N N . GLU A 1 171 ? 0.253 -15.491 -0.053 1.00 91.06 171 GLU A N 1
ATOM 1262 C CA . GLU A 1 171 ? -0.266 -16.793 -0.491 1.00 91.06 171 GLU A CA 1
ATOM 1263 C C . GLU A 1 171 ? -0.305 -16.889 -2.018 1.00 91.06 171 GLU A C 1
ATOM 1265 O O . GLU A 1 171 ? 0.123 -17.887 -2.599 1.00 91.06 171 GLU A O 1
ATOM 1270 N N . VAL A 1 172 ? -0.753 -15.825 -2.687 1.00 93.38 172 VAL A N 1
ATOM 1271 C CA . VAL A 1 172 ? -0.757 -15.747 -4.153 1.00 93.38 172 VAL A CA 1
ATOM 1272 C C . VAL A 1 172 ? 0.660 -15.815 -4.697 1.00 93.38 172 VAL A C 1
ATOM 1274 O O . VAL A 1 172 ? 0.928 -16.611 -5.592 1.00 93.38 172 VAL A O 1
ATOM 1277 N N . TYR A 1 173 ? 1.587 -15.034 -4.149 1.00 93.75 173 TYR A N 1
ATOM 1278 C CA . TYR A 1 173 ? 2.981 -15.084 -4.574 1.00 93.75 173 TYR A CA 1
ATOM 1279 C C . TYR A 1 173 ? 3.591 -16.480 -4.384 1.00 93.75 173 TYR A C 1
ATOM 1281 O O . TYR A 1 173 ? 4.225 -17.000 -5.302 1.00 93.75 173 TYR A O 1
ATOM 1289 N N . ASP A 1 174 ? 3.378 -17.109 -3.226 1.00 93.06 174 ASP A N 1
ATOM 1290 C CA . ASP A 1 174 ? 3.907 -18.441 -2.926 1.00 93.06 174 ASP A CA 1
ATOM 1291 C C . ASP A 1 174 ? 3.367 -19.512 -3.883 1.00 93.06 174 ASP A C 1
ATOM 1293 O O . ASP A 1 174 ? 4.118 -20.417 -4.247 1.00 93.06 174 ASP A O 1
ATOM 1297 N N . ASN A 1 175 ? 2.114 -19.383 -4.328 1.00 93.12 175 ASN A N 1
ATOM 1298 C CA . ASN A 1 175 ? 1.512 -20.275 -5.319 1.00 93.12 175 ASN A CA 1
ATOM 1299 C C . ASN A 1 175 ? 2.016 -20.010 -6.746 1.00 93.12 175 ASN A C 1
ATOM 1301 O O . ASN A 1 175 ? 2.085 -20.935 -7.551 1.00 93.12 175 ASN A O 1
ATOM 1305 N N . LEU A 1 176 ? 2.351 -18.759 -7.075 1.00 94.88 176 LEU A N 1
ATOM 1306 C CA . LEU A 1 176 ? 2.679 -18.351 -8.443 1.00 94.88 176 LEU A CA 1
ATOM 1307 C C . LEU A 1 176 ? 4.172 -18.359 -8.769 1.00 94.88 176 LEU A C 1
ATOM 1309 O O . LEU A 1 176 ? 4.535 -18.505 -9.933 1.00 94.88 176 LEU A O 1
ATOM 1313 N N . LYS A 1 177 ? 5.055 -18.190 -7.783 1.00 93.62 177 LYS A N 1
ATOM 1314 C CA . LYS A 1 177 ? 6.502 -18.043 -8.025 1.00 93.62 177 LYS A CA 1
ATOM 1315 C C . LYS A 1 177 ? 7.136 -19.235 -8.757 1.00 93.62 177 LYS A C 1
ATOM 1317 O O . LYS A 1 177 ? 8.114 -19.035 -9.471 1.00 93.62 177 LYS A O 1
ATOM 1322 N N . ASP A 1 178 ? 6.564 -20.428 -8.588 1.00 94.81 178 ASP A N 1
ATOM 1323 C CA . ASP A 1 178 ? 7.017 -21.685 -9.196 1.00 94.81 178 ASP A CA 1
ATOM 1324 C C . ASP A 1 178 ? 6.027 -22.217 -10.258 1.00 94.81 178 ASP A C 1
ATOM 1326 O O . ASP A 1 178 ? 6.244 -23.289 -10.821 1.00 94.81 178 ASP A O 1
ATOM 1330 N N . ASP A 1 179 ? 4.947 -21.478 -10.551 1.00 97.19 179 ASP A N 1
ATOM 1331 C CA . ASP A 1 179 ? 3.944 -21.839 -11.560 1.00 97.19 179 ASP A CA 1
ATOM 1332 C C . ASP A 1 179 ? 4.503 -21.621 -12.984 1.00 97.19 179 ASP A C 1
ATOM 1334 O O . ASP A 1 179 ? 4.762 -20.474 -13.377 1.00 97.19 179 ASP A O 1
ATOM 1338 N N . PRO A 1 180 ? 4.665 -22.685 -13.802 1.00 97.81 180 PRO A N 1
ATOM 1339 C CA . PRO A 1 180 ? 5.196 -22.568 -15.158 1.00 97.81 180 PRO A CA 1
ATOM 1340 C C . PRO A 1 180 ? 4.376 -21.645 -16.065 1.00 97.81 180 PRO A C 1
ATOM 1342 O O . PRO A 1 180 ? 4.955 -20.971 -16.922 1.00 97.81 180 PRO A O 1
ATOM 1345 N N . GLU A 1 181 ? 3.052 -21.587 -15.890 1.00 97.25 181 GLU A N 1
ATOM 1346 C CA . GLU A 1 181 ? 2.186 -20.736 -16.709 1.00 97.25 181 GLU A CA 1
ATOM 1347 C C . GLU A 1 181 ? 2.398 -19.259 -16.373 1.00 97.25 181 GLU A C 1
ATOM 1349 O O . GLU A 1 181 ? 2.551 -18.429 -17.275 1.00 97.25 181 GLU A O 1
ATOM 1354 N N . PHE A 1 182 ? 2.489 -18.921 -15.083 1.00 96.25 182 PHE A N 1
ATOM 1355 C CA . PHE A 1 182 ? 2.804 -17.558 -14.659 1.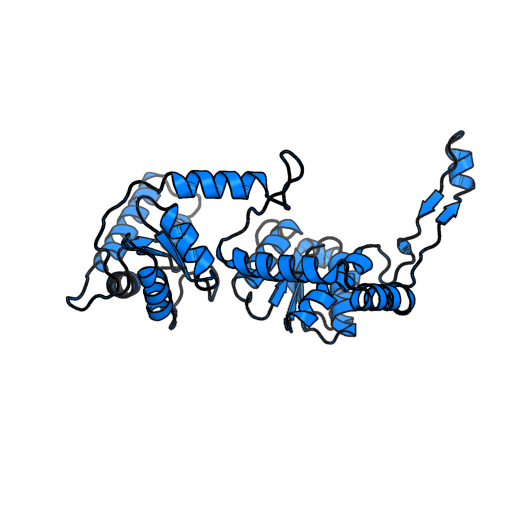00 96.25 182 PHE A CA 1
ATOM 1356 C C . PHE A 1 182 ? 4.209 -17.125 -15.072 1.00 96.25 182 PHE A C 1
ATOM 1358 O O . PHE A 1 182 ? 4.391 -16.013 -15.569 1.00 96.25 182 PHE A O 1
ATOM 1365 N N . ILE A 1 183 ? 5.203 -18.002 -14.921 1.00 96.31 183 ILE A N 1
ATOM 1366 C CA . ILE A 1 183 ? 6.577 -17.718 -15.345 1.00 96.31 183 ILE A CA 1
ATOM 1367 C C . ILE A 1 183 ? 6.620 -17.450 -16.855 1.00 96.31 183 ILE A C 1
ATOM 1369 O O . ILE A 1 183 ? 7.261 -16.490 -17.291 1.00 96.31 183 ILE A O 1
ATOM 1373 N N . ALA A 1 184 ? 5.911 -18.250 -17.659 1.00 97.62 184 ALA A N 1
ATOM 1374 C CA . ALA A 1 184 ? 5.807 -18.040 -19.100 1.00 97.62 184 ALA A CA 1
ATOM 1375 C C . ALA A 1 184 ? 5.093 -16.720 -19.444 1.00 97.62 184 ALA A C 1
ATOM 1377 O O . ALA A 1 184 ? 5.531 -15.996 -20.342 1.00 97.62 184 ALA A O 1
ATOM 1378 N N . GLU A 1 185 ? 4.035 -16.367 -18.711 1.00 97.00 185 GLU A N 1
ATOM 1379 C CA . GLU A 1 185 ? 3.335 -15.091 -18.867 1.00 97.00 185 GLU A CA 1
ATOM 1380 C C . GLU A 1 185 ? 4.251 -13.894 -18.561 1.00 97.00 185 GLU A C 1
ATOM 1382 O O . GLU A 1 185 ? 4.357 -12.976 -19.381 1.00 97.00 185 GLU A O 1
ATOM 1387 N N . ILE A 1 186 ? 4.967 -13.920 -17.434 1.00 95.75 186 ILE A N 1
ATOM 1388 C CA . ILE A 1 186 ? 5.944 -12.889 -17.061 1.00 95.75 186 ILE A CA 1
ATOM 1389 C C . ILE A 1 186 ? 7.063 -12.803 -18.100 1.00 95.75 186 ILE A C 1
ATOM 1391 O O . ILE A 1 186 ? 7.446 -11.702 -18.493 1.00 95.75 186 ILE A O 1
ATOM 1395 N N . ALA A 1 187 ? 7.574 -13.937 -18.586 1.00 96.25 187 ALA A N 1
ATOM 1396 C CA . ALA A 1 187 ? 8.609 -13.969 -19.615 1.00 96.25 187 ALA A CA 1
ATOM 1397 C C . ALA A 1 187 ? 8.129 -13.340 -20.933 1.00 96.25 187 ALA A C 1
ATOM 1399 O O . ALA A 1 187 ? 8.881 -12.593 -21.565 1.00 96.25 187 ALA A O 1
ATOM 1400 N N . ARG A 1 188 ? 6.869 -13.578 -21.316 1.00 97.69 188 ARG A N 1
ATOM 1401 C CA . ARG A 1 188 ? 6.241 -12.954 -22.486 1.00 97.69 188 ARG A CA 1
ATOM 1402 C C . ARG A 1 188 ? 6.142 -11.440 -22.321 1.00 97.69 188 ARG A C 1
ATOM 1404 O O . ARG A 1 188 ? 6.631 -10.721 -23.182 1.00 97.69 188 ARG A O 1
ATOM 1411 N N . TYR A 1 189 ? 5.623 -10.934 -21.199 1.00 97.44 189 TYR A N 1
ATOM 1412 C CA . TYR A 1 189 ? 5.604 -9.484 -20.952 1.00 97.44 189 TYR A CA 1
ATOM 1413 C C . TYR A 1 189 ? 7.010 -8.888 -20.870 1.00 97.44 189 TYR A C 1
ATOM 1415 O O . TYR A 1 189 ? 7.254 -7.800 -21.392 1.00 97.44 189 TYR A O 1
ATOM 1423 N N . ARG A 1 190 ? 7.962 -9.606 -20.264 1.00 95.88 190 ARG A N 1
ATOM 1424 C CA . ARG A 1 190 ? 9.362 -9.180 -20.205 1.00 95.88 190 ARG A CA 1
ATOM 1425 C C . ARG A 1 190 ? 9.935 -8.997 -21.607 1.00 95.88 190 ARG A C 1
ATOM 1427 O O . ARG A 1 190 ? 10.644 -8.026 -21.836 1.00 95.88 190 ARG A O 1
ATOM 1434 N N . LYS A 1 191 ? 9.636 -9.904 -22.533 1.00 97.19 191 LYS A N 1
ATOM 1435 C CA . LYS A 1 191 ? 10.120 -9.845 -23.912 1.00 97.19 191 LYS A CA 1
ATOM 1436 C C . LYS A 1 191 ? 9.373 -8.802 -24.744 1.00 97.19 191 LYS A C 1
ATOM 1438 O O . LYS A 1 191 ? 10.001 -7.915 -25.311 1.00 97.19 191 LYS A O 1
ATOM 1443 N N . ASP A 1 192 ? 8.050 -8.904 -24.787 1.00 97.25 192 ASP A N 1
ATOM 1444 C CA . ASP A 1 192 ? 7.224 -8.233 -25.793 1.00 97.25 192 ASP A CA 1
ATOM 1445 C C . ASP A 1 192 ? 6.785 -6.824 -25.364 1.00 97.25 192 ASP A C 1
ATOM 1447 O O . ASP A 1 192 ? 6.524 -5.980 -26.217 1.00 97.25 192 ASP A O 1
ATOM 1451 N N . PHE A 1 193 ? 6.725 -6.550 -24.054 1.00 97.56 193 PHE A N 1
ATOM 1452 C CA . PHE A 1 193 ? 6.292 -5.255 -23.514 1.00 97.56 193 PHE A CA 1
ATOM 1453 C C . PHE A 1 193 ? 7.426 -4.483 -22.830 1.00 97.56 193 PHE A C 1
ATOM 1455 O O . PHE A 1 193 ? 7.624 -3.300 -23.093 1.00 97.56 193 PHE A O 1
ATOM 1462 N N . VAL A 1 194 ? 8.208 -5.145 -21.969 1.00 97.38 194 VAL A N 1
ATOM 1463 C CA . VAL A 1 194 ? 9.333 -4.506 -21.263 1.00 97.38 194 VAL A CA 1
ATOM 1464 C C . VAL A 1 194 ? 10.553 -4.328 -22.174 1.00 97.38 194 VAL A C 1
ATOM 1466 O O . VAL A 1 194 ? 11.309 -3.376 -21.986 1.00 97.38 194 VAL A O 1
ATOM 1469 N N . GLY A 1 195 ? 10.759 -5.211 -23.157 1.00 95.62 195 GLY A N 1
ATOM 1470 C CA . GLY A 1 195 ? 11.917 -5.172 -24.061 1.00 95.62 195 GLY A CA 1
ATOM 1471 C C . GLY A 1 195 ? 13.177 -5.850 -23.506 1.00 95.62 195 GLY A C 1
ATOM 1472 O O . GLY A 1 195 ? 14.298 -5.485 -23.854 1.00 95.62 195 GLY A O 1
ATOM 1473 N N . GLY A 1 196 ? 13.013 -6.817 -22.603 1.00 91.69 196 GLY A N 1
ATOM 1474 C CA . GLY A 1 196 ? 14.091 -7.646 -22.071 1.00 91.69 196 GLY A CA 1
ATOM 1475 C C . GLY A 1 196 ? 14.404 -8.884 -22.936 1.00 91.69 196 GLY A C 1
ATOM 1476 O O . GLY A 1 196 ? 13.573 -9.308 -23.735 1.00 91.69 196 GLY A O 1
ATOM 1477 N N . PRO A 1 197 ? 15.567 -9.537 -22.738 1.00 94.81 197 PRO A N 1
ATOM 1478 C CA . PRO A 1 197 ? 16.641 -9.164 -21.821 1.00 94.81 197 PRO A CA 1
ATOM 1479 C C . PRO A 1 197 ? 17.390 -7.908 -22.286 1.00 94.81 197 PRO A C 1
ATOM 1481 O O . PRO A 1 197 ? 17.758 -7.775 -23.446 1.00 94.81 197 PRO A O 1
ATOM 1484 N N . THR A 1 198 ? 17.672 -7.005 -21.349 1.00 97.12 198 THR A N 1
ATOM 1485 C CA . THR A 1 198 ? 18.483 -5.810 -21.610 1.00 97.12 198 THR A CA 1
ATOM 1486 C C . THR A 1 198 ? 19.953 -6.190 -21.839 1.00 97.12 198 THR A C 1
ATOM 1488 O O . THR A 1 198 ? 20.463 -7.101 -21.166 1.00 97.12 198 THR A O 1
ATOM 1491 N N . PRO A 1 199 ? 20.671 -5.515 -22.751 1.00 97.44 199 PRO A N 1
ATOM 1492 C CA . PRO A 1 199 ? 22.050 -5.862 -23.071 1.00 97.44 199 PRO A CA 1
ATOM 1493 C C . PRO A 1 199 ? 23.015 -5.565 -21.913 1.00 97.44 199 PRO A C 1
ATOM 1495 O O . PRO A 1 199 ? 22.783 -4.685 -21.079 1.00 97.44 199 PRO A O 1
ATOM 1498 N N . LEU A 1 200 ? 24.131 -6.296 -21.889 1.00 98.12 200 LEU A N 1
ATOM 1499 C CA . LEU A 1 200 ? 25.298 -5.975 -21.072 1.00 98.12 200 LEU A CA 1
ATOM 1500 C C . LEU A 1 200 ? 26.330 -5.287 -21.973 1.00 98.12 200 LEU A C 1
ATOM 1502 O O . LEU A 1 200 ? 26.893 -5.910 -22.869 1.00 98.12 200 LEU A O 1
ATOM 1506 N N . HIS A 1 201 ? 26.537 -3.988 -21.776 1.00 98.25 201 HIS A N 1
ATOM 1507 C CA . HIS A 1 201 ? 27.389 -3.173 -22.639 1.00 98.25 201 HIS A CA 1
ATOM 1508 C C . HIS A 1 201 ? 28.758 -2.950 -21.993 1.00 98.25 201 HIS A C 1
ATOM 1510 O O . HIS A 1 201 ? 28.836 -2.392 -20.899 1.00 98.25 201 HIS A O 1
ATOM 1516 N N . LYS A 1 202 ? 29.839 -3.353 -22.666 1.00 98.31 202 LYS A N 1
ATOM 1517 C CA . LYS A 1 202 ? 31.203 -3.028 -22.232 1.00 98.31 202 LYS A CA 1
ATOM 1518 C C . LYS A 1 202 ? 31.463 -1.540 -22.463 1.00 98.31 202 LYS A C 1
ATOM 1520 O O . LYS A 1 202 ? 31.479 -1.090 -23.603 1.00 98.31 202 LYS A O 1
ATOM 1525 N N . ALA A 1 203 ? 31.688 -0.785 -21.393 1.00 98.19 203 ALA A N 1
ATOM 1526 C CA . ALA A 1 203 ? 31.974 0.641 -21.476 1.00 98.19 203 ALA A CA 1
ATOM 1527 C C . ALA A 1 203 ? 33.482 0.858 -21.672 1.00 98.19 203 ALA A C 1
ATOM 1529 O O . ALA A 1 203 ? 34.228 0.992 -20.701 1.00 98.19 203 ALA A O 1
ATOM 1530 N N . GLU A 1 204 ? 33.938 0.867 -22.928 1.00 98.31 204 GLU A N 1
ATOM 1531 C CA . GLU A 1 204 ? 35.371 0.899 -23.279 1.00 98.31 204 GLU A CA 1
ATOM 1532 C C . GLU A 1 204 ? 36.095 2.119 -22.700 1.00 98.31 204 GLU A C 1
ATOM 1534 O O . GLU A 1 204 ? 37.031 1.966 -21.922 1.00 98.31 204 GLU A O 1
ATOM 1539 N N . ARG A 1 205 ? 35.579 3.326 -22.952 1.00 98.31 205 ARG A N 1
ATOM 1540 C CA . ARG A 1 205 ? 36.170 4.573 -22.434 1.00 98.31 205 ARG A CA 1
ATOM 1541 C C . ARG A 1 205 ? 36.220 4.628 -20.905 1.00 98.31 205 ARG A C 1
ATOM 1543 O O . ARG A 1 205 ? 37.147 5.186 -20.331 1.00 98.31 205 ARG A O 1
ATOM 1550 N N . LEU A 1 206 ? 35.208 4.073 -20.237 1.00 97.75 206 LEU A N 1
ATOM 1551 C CA . LEU A 1 206 ? 35.162 4.036 -18.774 1.00 97.75 206 LEU A CA 1
ATOM 1552 C C . LEU A 1 206 ? 36.132 2.990 -18.213 1.00 97.75 206 LEU A C 1
ATOM 1554 O O . LEU A 1 206 ? 36.714 3.206 -17.159 1.00 97.75 206 LEU A O 1
ATOM 1558 N N . THR A 1 207 ? 36.330 1.887 -18.938 1.00 98.19 207 THR A N 1
ATOM 1559 C CA . THR A 1 207 ? 37.338 0.866 -18.622 1.00 98.19 207 THR A CA 1
ATOM 1560 C C . THR A 1 207 ? 38.750 1.442 -18.727 1.00 98.19 207 THR A C 1
ATOM 1562 O O . THR A 1 207 ? 39.546 1.260 -17.811 1.00 98.19 207 THR A O 1
ATOM 1565 N N . GLU A 1 208 ? 39.044 2.186 -19.796 1.00 97.94 208 GLU A N 1
ATOM 1566 C CA . GLU A 1 208 ? 40.320 2.896 -19.960 1.00 97.94 208 GLU A CA 1
ATOM 1567 C C . GLU A 1 208 ? 40.544 3.909 -18.833 1.00 97.94 208 GLU A C 1
ATOM 1569 O O . GLU A 1 208 ? 41.599 3.907 -18.202 1.00 97.94 208 GLU A O 1
ATOM 1574 N N . LEU A 1 209 ? 39.528 4.725 -18.528 1.00 97.94 209 LEU A N 1
ATOM 1575 C CA . LEU A 1 209 ? 39.595 5.718 -17.456 1.00 97.94 209 LEU A CA 1
ATOM 1576 C C . LEU A 1 209 ? 39.794 5.084 -16.070 1.00 97.94 209 LEU A C 1
ATOM 1578 O O . LEU A 1 209 ? 40.498 5.649 -15.238 1.00 97.94 209 LEU A O 1
ATOM 1582 N N . ALA A 1 210 ? 39.182 3.926 -15.811 1.00 97.38 210 ALA A N 1
ATOM 1583 C CA . ALA A 1 210 ? 39.320 3.211 -14.545 1.00 97.38 210 ALA A CA 1
ATOM 1584 C C . ALA A 1 210 ? 40.724 2.608 -14.342 1.00 97.38 210 ALA A C 1
ATOM 1586 O O . ALA A 1 210 ? 41.084 2.299 -13.208 1.00 97.38 210 ALA A O 1
ATOM 1587 N N . GLY A 1 211 ? 41.507 2.420 -15.415 1.00 95.81 211 GLY A N 1
ATOM 1588 C CA . GLY A 1 211 ? 42.914 2.004 -15.348 1.00 95.81 211 GLY A CA 1
ATOM 1589 C C . GLY A 1 211 ? 43.164 0.603 -14.776 1.00 95.81 211 GLY A C 1
ATOM 1590 O O . GLY A 1 211 ? 44.288 0.294 -14.389 1.00 95.81 211 GLY A O 1
ATOM 1591 N N . GLY A 1 212 ? 42.138 -0.248 -14.693 1.00 96.06 212 GLY A N 1
ATOM 1592 C CA . GLY A 1 212 ? 42.257 -1.582 -14.105 1.00 96.06 212 GLY A CA 1
ATOM 1593 C C . GLY A 1 212 ? 41.081 -2.486 -14.454 1.00 96.06 212 GLY A C 1
ATOM 1594 O O . GLY A 1 212 ? 41.155 -3.288 -15.382 1.00 96.06 212 GLY A O 1
ATOM 1595 N N . ALA A 1 213 ? 39.984 -2.377 -13.703 1.00 97.50 213 ALA A N 1
ATOM 1596 C CA . ALA A 1 213 ? 38.814 -3.228 -13.907 1.00 97.50 213 ALA A CA 1
ATOM 1597 C C . ALA A 1 213 ? 38.136 -2.982 -15.269 1.00 97.50 213 ALA A C 1
ATOM 1599 O O . ALA A 1 213 ? 38.034 -1.847 -15.730 1.00 97.50 213 ALA A O 1
ATOM 1600 N N . THR A 1 214 ? 37.594 -4.042 -15.883 1.00 98.38 214 THR A N 1
ATOM 1601 C CA . THR A 1 214 ? 36.700 -3.905 -17.045 1.00 98.38 214 THR A CA 1
ATOM 1602 C C . THR A 1 214 ? 35.298 -3.529 -16.587 1.00 98.38 214 THR A C 1
ATOM 1604 O O . THR A 1 214 ? 34.683 -4.262 -15.812 1.00 98.38 214 THR A O 1
ATOM 1607 N N . ILE A 1 215 ? 34.773 -2.415 -17.095 1.00 98.31 215 ILE A N 1
ATOM 1608 C CA . ILE A 1 215 ? 33.473 -1.889 -16.682 1.00 98.31 215 ILE A CA 1
ATOM 1609 C C . ILE A 1 215 ? 32.381 -2.314 -17.666 1.00 98.31 215 ILE A C 1
ATOM 1611 O O . ILE A 1 215 ? 32.427 -2.000 -18.858 1.00 98.31 215 ILE A O 1
ATOM 1615 N N . TRP A 1 216 ? 31.368 -3.005 -17.144 1.00 98.44 216 TRP A N 1
ATOM 1616 C CA . TRP A 1 216 ? 30.182 -3.438 -17.879 1.00 98.44 216 TRP A CA 1
ATOM 1617 C C . TRP A 1 216 ? 28.933 -2.761 -17.318 1.00 98.44 216 TRP A C 1
ATOM 1619 O O . TRP A 1 216 ? 28.733 -2.712 -16.107 1.00 98.44 216 TRP A O 1
ATOM 1629 N N . LEU A 1 217 ? 28.072 -2.266 -18.204 1.00 98.31 217 LEU A N 1
ATOM 1630 C CA . LEU A 1 217 ? 26.816 -1.611 -17.857 1.00 98.31 217 LEU A CA 1
ATOM 1631 C C . LEU A 1 217 ? 25.647 -2.540 -18.178 1.00 98.31 217 LEU A C 1
ATOM 1633 O O . LEU A 1 217 ? 25.424 -2.886 -19.341 1.00 98.31 217 LEU A O 1
ATOM 1637 N N . LYS A 1 218 ? 24.878 -2.927 -17.156 1.00 98.31 218 LYS A N 1
ATOM 1638 C CA . LYS A 1 218 ? 23.598 -3.620 -17.339 1.00 98.31 218 LYS A CA 1
ATOM 1639 C C . LYS A 1 218 ? 22.536 -2.590 -17.722 1.00 98.31 218 LYS A C 1
ATOM 1641 O O . LYS A 1 218 ? 22.146 -1.772 -16.893 1.00 98.31 218 LYS A O 1
ATOM 1646 N N . ARG A 1 219 ? 22.111 -2.605 -18.989 1.00 97.81 219 ARG A N 1
ATOM 1647 C CA . ARG A 1 219 ? 21.344 -1.520 -19.624 1.00 97.81 219 ARG A CA 1
ATOM 1648 C C . ARG A 1 219 ? 19.847 -1.516 -19.282 1.00 97.81 219 ARG A C 1
ATOM 1650 O O . ARG A 1 219 ? 19.004 -1.542 -20.172 1.00 97.81 219 ARG A O 1
ATOM 1657 N N . GLU A 1 220 ? 19.496 -1.487 -17.996 1.00 97.50 220 GLU A N 1
ATOM 1658 C CA . GLU A 1 220 ? 18.094 -1.351 -17.548 1.00 97.50 220 GLU A CA 1
ATOM 1659 C C . GLU A 1 220 ? 17.469 0.008 -17.909 1.00 97.50 220 GLU A C 1
ATOM 1661 O O . GLU A 1 220 ? 16.253 0.156 -17.850 1.00 97.50 220 GLU A O 1
ATOM 1666 N N . ASP A 1 221 ? 18.279 0.983 -18.327 1.00 96.50 221 ASP A N 1
ATOM 1667 C CA . ASP A 1 221 ? 17.813 2.230 -18.940 1.00 96.50 221 ASP A CA 1
ATOM 1668 C C . ASP A 1 221 ? 17.075 2.004 -20.273 1.00 96.50 221 ASP A C 1
ATOM 1670 O O . ASP A 1 221 ? 16.260 2.833 -20.666 1.00 96.50 221 ASP A O 1
ATOM 1674 N N . LEU A 1 222 ? 17.330 0.876 -20.950 1.00 97.44 222 LEU A N 1
ATOM 1675 C CA . LEU A 1 222 ? 16.654 0.492 -22.193 1.00 97.44 222 LEU A CA 1
ATOM 1676 C C . LEU A 1 222 ? 15.345 -0.271 -21.965 1.00 97.44 222 LEU A C 1
ATOM 1678 O O . LEU A 1 222 ? 14.627 -0.531 -22.929 1.00 97.44 222 LEU A O 1
ATOM 1682 N N . ALA A 1 223 ? 15.029 -0.646 -20.722 1.00 97.31 223 ALA A N 1
ATOM 1683 C CA . ALA A 1 223 ? 13.725 -1.219 -20.419 1.00 97.31 223 ALA A CA 1
ATOM 1684 C C . ALA A 1 223 ? 12.630 -0.192 -20.740 1.00 97.31 223 ALA A C 1
ATOM 1686 O O . ALA A 1 223 ? 12.824 1.014 -20.554 1.00 97.31 223 ALA A O 1
ATOM 1687 N N . HIS A 1 224 ? 11.462 -0.652 -21.193 1.00 97.38 224 HIS A N 1
ATOM 1688 C CA . HIS A 1 224 ? 10.316 0.225 -21.408 1.00 97.38 224 HIS A CA 1
ATOM 1689 C C . HIS A 1 224 ? 10.039 1.061 -20.146 1.00 97.38 224 HIS A C 1
ATOM 1691 O O . HIS A 1 224 ? 10.305 0.626 -19.028 1.00 97.38 224 HIS A O 1
ATOM 1697 N N . THR A 1 225 ? 9.565 2.297 -20.321 1.00 96.38 225 THR A N 1
ATOM 1698 C CA . THR A 1 225 ? 9.537 3.399 -19.326 1.00 96.38 225 THR A CA 1
ATOM 1699 C C . THR A 1 225 ? 10.886 4.019 -18.930 1.00 96.38 225 THR A C 1
ATOM 1701 O O . THR A 1 225 ? 10.884 5.181 -18.514 1.00 96.38 225 THR A O 1
ATOM 1704 N N . GLY A 1 226 ? 12.014 3.340 -19.170 1.00 94.81 226 GLY A N 1
ATOM 1705 C CA . GLY A 1 226 ? 13.379 3.859 -19.003 1.00 94.81 226 GLY A CA 1
ATOM 1706 C C . GLY A 1 226 ? 14.073 3.475 -17.691 1.00 94.81 226 GLY A C 1
ATOM 1707 O O . GLY A 1 226 ? 15.045 4.123 -17.302 1.00 94.81 226 GLY A O 1
ATOM 1708 N N . ALA A 1 227 ? 13.564 2.474 -16.965 1.00 95.19 227 ALA A N 1
ATOM 1709 C CA . ALA A 1 227 ? 14.135 2.021 -15.698 1.00 95.19 227 ALA A CA 1
ATOM 1710 C C . ALA A 1 227 ? 13.719 0.584 -15.347 1.00 95.19 227 ALA A C 1
ATOM 1712 O O . ALA A 1 227 ? 12.679 0.089 -15.773 1.00 95.19 227 ALA A O 1
ATOM 1713 N N . HIS A 1 228 ? 14.464 -0.043 -14.433 1.00 96.31 228 HIS A N 1
ATOM 1714 C CA . HIS A 1 228 ? 14.188 -1.400 -13.941 1.00 96.31 228 HIS A CA 1
ATOM 1715 C C . HIS A 1 228 ? 12.859 -1.552 -13.174 1.00 96.31 228 HIS A C 1
ATOM 1717 O O . HIS A 1 228 ? 12.433 -2.680 -12.929 1.00 96.31 228 HIS A O 1
ATOM 1723 N N . LYS A 1 229 ? 12.199 -0.452 -12.777 1.00 96.94 229 LYS A N 1
ATOM 1724 C CA . LYS A 1 229 ? 10.971 -0.469 -11.957 1.00 96.94 229 LYS A CA 1
ATOM 1725 C C . LYS A 1 229 ? 9.792 -1.151 -12.650 1.00 96.94 229 LYS A C 1
ATOM 1727 O O . LYS A 1 229 ? 8.968 -1.764 -11.978 1.00 96.94 229 LYS A O 1
ATOM 1732 N N . ILE A 1 230 ? 9.752 -1.123 -13.983 1.00 97.38 230 ILE A N 1
ATOM 1733 C CA . ILE A 1 230 ? 8.714 -1.815 -14.755 1.00 97.38 230 ILE A CA 1
ATOM 1734 C C . ILE A 1 230 ? 8.724 -3.333 -14.527 1.00 97.38 230 ILE A C 1
ATOM 1736 O O . ILE A 1 230 ? 7.663 -3.948 -14.553 1.00 97.38 230 ILE A O 1
ATOM 1740 N N . ASN A 1 231 ? 9.889 -3.929 -14.229 1.00 96.44 231 ASN A N 1
ATOM 1741 C CA . ASN A 1 231 ? 9.998 -5.359 -13.923 1.00 96.44 231 ASN A CA 1
ATOM 1742 C C . ASN A 1 231 ? 9.205 -5.729 -12.657 1.00 96.44 231 ASN A C 1
ATOM 1744 O O . ASN A 1 231 ? 8.572 -6.778 -12.613 1.00 96.44 231 ASN A O 1
ATOM 1748 N N . ASN A 1 232 ? 9.235 -4.864 -11.639 1.00 97.25 232 ASN A N 1
ATOM 1749 C CA . ASN A 1 232 ? 8.458 -5.036 -10.413 1.00 97.25 232 ASN A CA 1
ATOM 1750 C C . ASN A 1 232 ? 6.969 -4.750 -10.660 1.00 97.25 232 ASN A C 1
ATOM 1752 O O . ASN A 1 232 ? 6.111 -5.550 -10.290 1.00 97.25 232 ASN A O 1
ATOM 1756 N N . ALA A 1 233 ? 6.672 -3.637 -11.341 1.00 97.94 233 ALA A N 1
ATOM 1757 C CA . ALA A 1 233 ? 5.302 -3.196 -11.571 1.00 97.94 233 ALA A CA 1
ATOM 1758 C C . ALA A 1 233 ? 4.465 -4.227 -12.340 1.00 97.94 233 ALA A C 1
ATOM 1760 O O . ALA A 1 233 ? 3.328 -4.492 -11.956 1.00 97.94 233 ALA A O 1
ATOM 1761 N N . ILE A 1 234 ? 5.026 -4.858 -13.380 1.00 97.31 234 ILE A N 1
ATOM 1762 C CA . ILE A 1 234 ? 4.300 -5.882 -14.143 1.00 97.31 234 ILE A CA 1
ATOM 1763 C C . ILE A 1 234 ? 3.958 -7.107 -13.291 1.00 97.31 234 ILE A C 1
ATOM 1765 O O . ILE A 1 234 ? 2.830 -7.588 -13.351 1.00 97.31 234 ILE A O 1
ATOM 1769 N N . GLY A 1 235 ? 4.897 -7.575 -12.463 1.00 96.44 235 GLY A N 1
ATOM 1770 C CA . GLY A 1 235 ? 4.679 -8.728 -11.593 1.00 96.44 235 GLY A CA 1
ATOM 1771 C C . GLY A 1 235 ? 3.563 -8.470 -10.586 1.00 96.44 235 GLY A C 1
ATOM 1772 O O . GLY A 1 235 ? 2.587 -9.216 -10.543 1.00 96.44 235 GLY A O 1
ATOM 1773 N N . GLN A 1 236 ? 3.663 -7.373 -9.831 1.00 97.62 236 GLN A N 1
ATOM 1774 C CA . GLN A 1 236 ? 2.660 -7.033 -8.819 1.00 97.62 236 GLN A CA 1
ATOM 1775 C C . GLN A 1 236 ? 1.279 -6.762 -9.430 1.00 97.62 236 GLN A C 1
ATOM 1777 O O . GLN A 1 236 ? 0.283 -7.267 -8.919 1.00 97.62 236 GLN A O 1
ATOM 1782 N N . ALA A 1 237 ? 1.197 -6.031 -10.548 1.00 97.69 237 ALA A N 1
ATOM 1783 C CA . ALA A 1 237 ? -0.087 -5.730 -11.178 1.00 97.69 237 ALA A CA 1
ATOM 1784 C C . ALA A 1 237 ? -0.775 -6.980 -11.754 1.00 97.69 237 ALA A C 1
ATOM 1786 O O . ALA A 1 237 ? -1.998 -7.096 -11.674 1.00 97.69 237 ALA A O 1
ATOM 1787 N N . LEU A 1 238 ? -0.013 -7.942 -12.290 1.00 96.94 238 LEU A N 1
ATOM 1788 C CA . LEU A 1 238 ? -0.569 -9.229 -12.718 1.00 96.94 238 LEU A CA 1
ATOM 1789 C C . LEU A 1 238 ? -1.113 -10.030 -11.534 1.00 96.94 238 LEU A C 1
ATOM 1791 O O . LEU A 1 238 ? -2.210 -10.578 -11.632 1.00 96.94 238 LEU A O 1
ATOM 1795 N N . MET A 1 239 ? -0.395 -10.067 -10.407 1.00 96.62 239 MET A N 1
ATOM 1796 C CA . MET A 1 239 ? -0.897 -10.732 -9.201 1.00 96.62 239 MET A CA 1
ATOM 1797 C C . MET A 1 239 ? -2.158 -10.044 -8.671 1.00 96.62 239 MET A C 1
ATOM 1799 O O . MET A 1 239 ? -3.154 -10.719 -8.434 1.00 96.62 239 MET A O 1
ATOM 1803 N N . ALA A 1 240 ? -2.161 -8.711 -8.580 1.00 96.50 240 ALA A N 1
ATOM 1804 C CA . ALA A 1 240 ? -3.326 -7.929 -8.168 1.00 96.50 240 ALA A CA 1
ATOM 1805 C C . ALA A 1 240 ? -4.551 -8.183 -9.065 1.00 96.50 240 ALA A C 1
ATOM 1807 O O . ALA A 1 240 ? -5.662 -8.365 -8.568 1.00 96.50 240 ALA A O 1
ATOM 1808 N N . LYS A 1 241 ? -4.345 -8.286 -10.384 1.00 95.50 241 LYS A N 1
ATOM 1809 C CA . LYS A 1 241 ? -5.403 -8.646 -11.337 1.00 95.50 241 LYS A CA 1
ATOM 1810 C C . LYS A 1 241 ? -5.951 -10.056 -11.089 1.00 95.50 241 LYS A C 1
ATOM 1812 O O . LYS A 1 241 ? -7.158 -10.256 -11.186 1.00 95.50 241 LYS A O 1
ATOM 1817 N N . ARG A 1 242 ? -5.094 -11.026 -10.745 1.00 93.81 242 ARG A N 1
ATOM 1818 C CA . ARG A 1 242 ? -5.500 -12.414 -10.446 1.00 93.81 242 ARG A CA 1
ATOM 1819 C C . ARG A 1 242 ? -6.328 -12.531 -9.167 1.00 93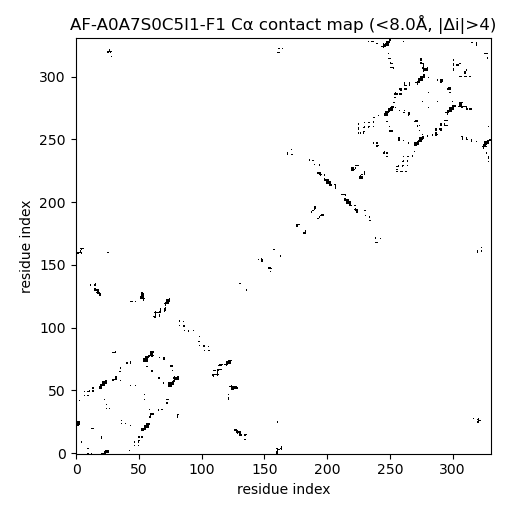.81 242 ARG A C 1
ATOM 1821 O O . ARG A 1 242 ? -7.272 -13.311 -9.151 1.00 93.81 242 ARG A O 1
ATOM 1828 N N . ILE A 1 243 ? -6.039 -11.721 -8.146 1.00 94.06 243 ILE A N 1
ATOM 1829 C CA . ILE A 1 243 ? -6.887 -11.607 -6.943 1.00 94.06 243 ILE A CA 1
ATOM 1830 C C . ILE A 1 243 ? -8.057 -10.626 -7.102 1.00 94.06 243 ILE A C 1
ATOM 1832 O O . ILE A 1 243 ? -8.677 -10.225 -6.120 1.00 94.06 243 ILE A O 1
ATOM 1836 N N . GLY A 1 244 ? -8.374 -10.225 -8.336 1.00 95.44 244 GLY A N 1
ATOM 1837 C CA . GLY A 1 244 ? -9.579 -9.456 -8.634 1.00 95.44 244 GLY A CA 1
ATOM 1838 C C . GLY A 1 244 ? -9.584 -8.037 -8.068 1.00 95.44 244 GLY A C 1
ATOM 1839 O O . GLY A 1 244 ? -10.661 -7.505 -7.819 1.00 95.44 244 GLY A O 1
ATOM 1840 N N . LYS A 1 245 ? -8.416 -7.416 -7.859 1.00 96.69 245 LYS A N 1
ATOM 1841 C CA . LYS A 1 245 ? -8.318 -6.008 -7.445 1.00 96.69 245 LYS A CA 1
ATOM 1842 C C . LYS A 1 245 ? -8.402 -5.119 -8.693 1.00 96.69 245 LYS A C 1
ATOM 1844 O O . LYS A 1 245 ? -7.437 -5.089 -9.459 1.00 96.69 245 LYS A O 1
ATOM 1849 N N . PRO A 1 246 ? -9.522 -4.412 -8.944 1.00 97.50 246 PRO A N 1
ATOM 1850 C CA . PRO A 1 246 ? -9.660 -3.557 -10.127 1.00 97.50 246 PRO A CA 1
ATOM 1851 C C . PRO A 1 246 ? -8.798 -2.291 -10.061 1.00 97.50 246 PRO A C 1
ATOM 1853 O O . PRO A 1 246 ? -8.552 -1.671 -11.096 1.00 97.50 246 PRO A O 1
ATOM 1856 N N . ARG A 1 247 ? -8.348 -1.903 -8.860 1.00 98.44 247 ARG A N 1
ATOM 1857 C CA . ARG A 1 247 ? -7.658 -0.640 -8.610 1.00 98.44 247 ARG A CA 1
ATOM 1858 C C . ARG A 1 247 ? -6.259 -0.849 -8.040 1.00 98.44 247 ARG A C 1
ATOM 1860 O O . ARG A 1 247 ? -6.060 -1.588 -7.078 1.00 98.44 247 ARG A O 1
ATOM 1867 N N . ILE A 1 248 ? -5.297 -0.128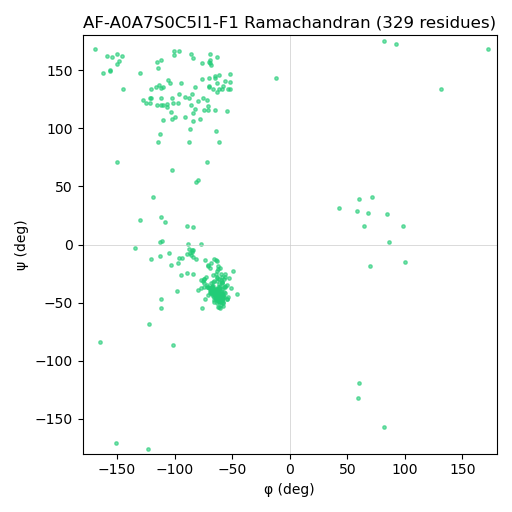 -8.603 1.00 98.62 248 ILE A N 1
ATOM 1868 C CA . ILE A 1 248 ? -3.921 -0.024 -8.132 1.00 98.62 248 ILE A CA 1
ATOM 1869 C C . ILE A 1 248 ? -3.670 1.384 -7.610 1.00 98.62 248 ILE A C 1
ATOM 1871 O O . ILE A 1 248 ? -3.991 2.386 -8.257 1.00 98.62 248 ILE A O 1
ATOM 1875 N N . ILE A 1 249 ? -3.033 1.452 -6.449 1.00 98.62 249 ILE A N 1
ATOM 1876 C CA . ILE A 1 249 ? -2.416 2.679 -5.960 1.00 98.62 249 ILE A CA 1
ATOM 1877 C C . ILE A 1 249 ? -0.906 2.501 -5.897 1.00 98.62 249 ILE A C 1
ATOM 1879 O O . ILE A 1 249 ? -0.419 1.388 -5.713 1.00 98.62 249 ILE A O 1
ATOM 1883 N N . ALA A 1 250 ? -0.164 3.590 -6.033 1.00 98.56 250 ALA A N 1
ATOM 1884 C CA . ALA A 1 250 ? 1.263 3.628 -5.740 1.00 98.56 250 ALA A CA 1
ATOM 1885 C C . ALA A 1 250 ? 1.667 5.031 -5.284 1.00 98.56 250 ALA A C 1
ATOM 1887 O O . ALA A 1 250 ? 0.941 6.002 -5.495 1.00 98.56 250 ALA A O 1
ATOM 1888 N N . GLU A 1 251 ? 2.837 5.153 -4.684 1.00 97.69 251 GLU A N 1
ATOM 1889 C CA . GLU A 1 251 ? 3.487 6.417 -4.383 1.00 97.69 251 GLU A CA 1
ATOM 1890 C C . GLU A 1 251 ? 4.577 6.732 -5.415 1.00 97.69 251 GLU A C 1
ATOM 1892 O O . GLU A 1 251 ? 5.085 5.863 -6.122 1.00 97.69 251 GLU A O 1
ATOM 1897 N N . THR A 1 252 ? 5.033 7.979 -5.495 1.00 97.31 252 THR A N 1
ATOM 1898 C CA . THR A 1 252 ? 6.290 8.262 -6.185 1.00 97.31 252 THR A CA 1
ATOM 1899 C C . THR A 1 252 ? 6.944 9.560 -5.720 1.00 97.31 252 THR A C 1
ATOM 1901 O O . THR A 1 252 ? 6.273 10.501 -5.310 1.00 97.31 252 THR A O 1
ATOM 1904 N N . GLY A 1 253 ? 8.278 9.598 -5.791 1.00 93.44 253 GLY A N 1
ATOM 1905 C CA . GLY A 1 253 ? 9.086 10.805 -5.598 1.00 93.44 253 GLY A CA 1
ATOM 1906 C C . GLY A 1 253 ? 9.521 11.353 -6.953 1.00 93.44 253 GLY A C 1
ATOM 1907 O O . GLY A 1 253 ? 8.820 12.131 -7.580 1.00 93.44 253 GLY A O 1
ATOM 1908 N N . ALA A 1 254 ? 10.643 10.865 -7.489 1.00 94.00 254 ALA A N 1
ATOM 1909 C CA . ALA A 1 254 ? 11.142 11.296 -8.803 1.00 94.00 254 ALA A CA 1
ATOM 1910 C C . ALA A 1 254 ? 10.204 10.968 -9.995 1.00 94.00 254 ALA A C 1
ATOM 1912 O O . ALA A 1 254 ? 10.411 11.477 -11.095 1.00 94.00 254 ALA A O 1
ATOM 1913 N N . GLY A 1 255 ? 9.200 10.104 -9.813 1.00 94.94 255 GLY A N 1
ATOM 1914 C CA . GLY A 1 255 ? 8.181 9.793 -10.823 1.00 94.94 255 GLY A CA 1
ATOM 1915 C C . GLY A 1 255 ? 8.388 8.490 -11.598 1.00 94.94 255 GLY A C 1
ATOM 1916 O O . GLY A 1 255 ? 7.448 8.004 -12.212 1.00 94.94 255 GLY A O 1
ATOM 1917 N N . GLN A 1 256 ? 9.575 7.876 -11.556 1.00 95.75 256 GLN A N 1
ATOM 1918 C CA . GLN A 1 256 ? 9.850 6.651 -12.330 1.00 95.75 256 GLN A CA 1
ATOM 1919 C C . GLN A 1 256 ? 8.978 5.460 -11.901 1.00 95.75 256 GLN A C 1
ATOM 1921 O O . GLN A 1 256 ? 8.533 4.695 -12.750 1.00 95.75 256 GLN A O 1
ATOM 1926 N N . HIS A 1 257 ? 8.715 5.316 -10.595 1.00 98.06 257 HIS A N 1
ATOM 1927 C CA . HIS A 1 257 ? 7.798 4.282 -10.096 1.00 98.06 257 HIS A CA 1
ATOM 1928 C C . HIS A 1 257 ? 6.370 4.538 -10.569 1.00 98.06 257 HIS A C 1
ATOM 1930 O O . HIS A 1 257 ? 5.759 3.673 -11.185 1.00 98.06 257 HIS A O 1
ATOM 1936 N N . GLY A 1 258 ? 5.886 5.770 -10.395 1.00 98.25 258 GLY A N 1
ATOM 1937 C CA . GLY A 1 258 ? 4.544 6.142 -10.826 1.00 98.25 258 GLY A CA 1
ATOM 1938 C C . GLY A 1 258 ? 4.324 5.962 -12.331 1.00 98.25 258 GLY A C 1
ATOM 1939 O O . GLY A 1 258 ? 3.288 5.447 -12.738 1.00 98.25 258 GLY A O 1
ATOM 1940 N N . VAL A 1 259 ? 5.316 6.295 -13.166 1.00 98.44 259 VAL A N 1
ATOM 1941 C CA . VAL A 1 259 ? 5.252 6.063 -14.620 1.00 98.44 259 VAL A CA 1
ATOM 1942 C C . VAL A 1 259 ? 5.216 4.569 -14.949 1.00 98.44 259 VAL A C 1
ATOM 1944 O O . VAL A 1 259 ? 4.423 4.167 -15.801 1.00 98.44 259 VAL A O 1
ATOM 1947 N N . ALA A 1 260 ? 6.027 3.738 -14.287 1.00 98.56 260 ALA A N 1
ATOM 1948 C CA . ALA A 1 260 ? 6.007 2.288 -14.482 1.00 98.56 260 ALA A CA 1
ATOM 1949 C C . ALA A 1 260 ? 4.646 1.680 -14.103 1.00 98.56 260 ALA A C 1
ATOM 1951 O O . ALA A 1 260 ? 4.052 0.958 -14.905 1.00 98.56 260 ALA A O 1
ATOM 1952 N N . THR A 1 261 ? 4.120 2.039 -12.929 1.00 98.75 261 THR A N 1
ATOM 1953 C CA . THR A 1 261 ? 2.807 1.597 -12.447 1.00 98.75 261 THR A CA 1
ATOM 1954 C C . THR A 1 261 ? 1.681 2.052 -13.374 1.00 98.75 261 THR A C 1
ATOM 1956 O O . THR A 1 261 ? 0.880 1.223 -13.800 1.00 98.75 261 THR A O 1
ATOM 1959 N N . ALA A 1 262 ? 1.646 3.331 -13.765 1.00 98.75 262 ALA A N 1
ATOM 1960 C CA . ALA A 1 262 ? 0.649 3.860 -14.699 1.00 98.75 262 ALA A CA 1
ATOM 1961 C C . ALA A 1 262 ? 0.682 3.136 -16.055 1.00 98.75 262 ALA A C 1
ATOM 1963 O O . ALA A 1 262 ? -0.362 2.772 -16.586 1.00 98.75 262 ALA A O 1
ATOM 1964 N N . THR A 1 263 ? 1.881 2.868 -16.583 1.00 98.69 263 THR A N 1
ATOM 1965 C CA . THR A 1 263 ? 2.072 2.175 -17.868 1.00 98.69 263 THR A CA 1
ATOM 1966 C C . THR A 1 263 ? 1.501 0.758 -17.833 1.00 98.69 263 THR A C 1
ATOM 1968 O O . THR A 1 263 ? 0.771 0.351 -18.735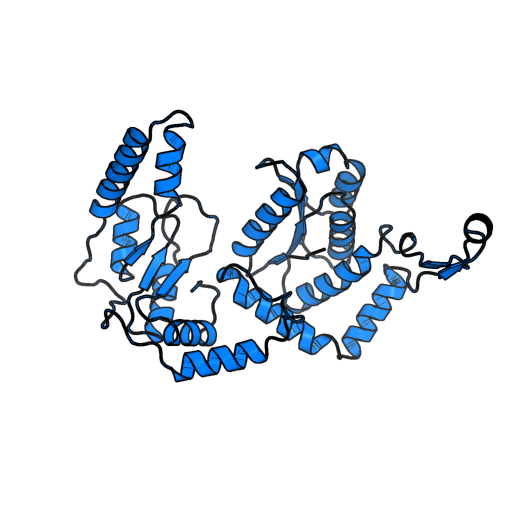 1.00 98.69 263 THR A O 1
ATOM 1971 N N . VAL A 1 264 ? 1.808 0.007 -16.775 1.00 98.50 264 VAL A N 1
ATOM 1972 C CA . VAL A 1 264 ? 1.320 -1.365 -16.608 1.00 98.50 264 VAL A CA 1
ATOM 1973 C C . VAL A 1 264 ? -0.191 -1.396 -16.360 1.00 98.50 264 VAL A C 1
ATOM 1975 O O . VAL A 1 264 ? -0.878 -2.236 -16.936 1.00 98.50 264 VAL A O 1
ATOM 1978 N N . CYS A 1 265 ? -0.726 -0.478 -15.552 1.00 98.69 265 CYS A N 1
ATOM 1979 C CA . CYS A 1 265 ? -2.166 -0.407 -15.294 1.00 98.69 265 CYS A CA 1
ATOM 1980 C C . CYS A 1 265 ? -2.955 -0.092 -16.569 1.00 98.69 265 CYS A C 1
ATOM 1982 O O . CYS A 1 265 ? -3.942 -0.769 -16.850 1.00 98.69 265 CYS A O 1
ATOM 1984 N N . ALA A 1 266 ? -2.470 0.852 -17.384 1.00 98.50 266 ALA A N 1
ATOM 1985 C CA . ALA A 1 266 ? -3.064 1.175 -18.679 1.00 98.50 266 ALA A CA 1
ATOM 1986 C C . ALA A 1 266 ? -3.109 -0.046 -19.611 1.00 98.50 266 ALA A C 1
ATOM 1988 O O . ALA A 1 266 ? -4.131 -0.316 -20.235 1.00 98.50 266 ALA A O 1
ATOM 1989 N N . MET A 1 267 ? -2.022 -0.824 -19.666 1.00 97.75 267 MET A N 1
ATOM 1990 C CA . M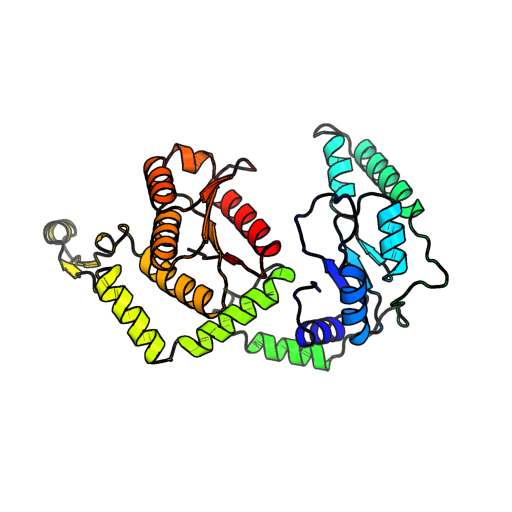ET A 1 267 ? -1.961 -2.055 -20.462 1.00 97.75 267 MET A CA 1
ATOM 1991 C C . MET A 1 267 ? -2.925 -3.136 -19.948 1.00 97.75 267 MET A C 1
ATOM 1993 O O . MET A 1 267 ? -3.536 -3.848 -20.742 1.00 97.75 267 MET A O 1
ATOM 1997 N N . LEU A 1 268 ? -3.044 -3.296 -18.627 1.00 97.69 268 LEU A N 1
ATOM 1998 C CA . LEU A 1 268 ? -3.846 -4.360 -18.017 1.00 97.69 268 LEU A CA 1
ATOM 1999 C C . LEU A 1 268 ? -5.328 -4.008 -17.843 1.00 97.69 268 LEU A C 1
ATOM 2001 O O . LEU A 1 268 ? -6.103 -4.916 -17.516 1.00 97.69 268 LEU A O 1
ATOM 2005 N N . GLY A 1 269 ? -5.704 -2.747 -18.071 1.00 97.81 269 GLY A N 1
ATOM 2006 C CA . GLY A 1 269 ? -7.052 -2.227 -17.851 1.00 97.81 269 GLY A CA 1
ATOM 2007 C C . GLY A 1 269 ? -7.401 -2.090 -16.368 1.00 97.81 269 GLY A C 1
ATOM 2008 O O . GLY A 1 269 ? -8.499 -2.464 -15.975 1.00 97.81 269 GLY A O 1
ATOM 2009 N N . LEU A 1 270 ? -6.450 -1.630 -15.548 1.00 98.50 270 LEU A N 1
ATOM 2010 C CA . LEU A 1 270 ? -6.629 -1.402 -14.110 1.00 98.50 270 LEU A CA 1
ATOM 2011 C C . LEU A 1 270 ? -6.720 0.098 -13.816 1.00 98.50 270 LEU A C 1
ATOM 2013 O O . LEU A 1 270 ? -5.955 0.887 -14.378 1.00 98.50 270 LEU A O 1
ATOM 2017 N N . ASP A 1 271 ? -7.593 0.480 -12.886 1.00 98.56 271 ASP A N 1
ATOM 2018 C CA . ASP A 1 271 ? -7.660 1.856 -12.396 1.00 98.56 271 ASP A CA 1
ATOM 2019 C C . ASP A 1 271 ? -6.374 2.191 -11.639 1.00 98.56 271 ASP A C 1
ATOM 2021 O O . ASP A 1 271 ? -5.921 1.411 -10.805 1.00 98.56 271 ASP A O 1
ATOM 2025 N N . CYS A 1 272 ? -5.777 3.355 -11.902 1.00 98.81 272 CYS A N 1
ATOM 2026 C CA . CYS A 1 272 ? -4.480 3.718 -11.332 1.00 98.81 272 CYS A CA 1
ATOM 2027 C C . CYS A 1 272 ? -4.524 5.084 -10.649 1.00 98.81 272 CYS A C 1
ATOM 2029 O O . CYS A 1 272 ? -4.877 6.092 -11.265 1.00 98.81 272 CYS A O 1
ATOM 2031 N N . THR A 1 273 ? -4.149 5.133 -9.370 1.00 98.81 273 THR A N 1
ATOM 2032 C CA . THR A 1 273 ? -3.949 6.384 -8.623 1.00 98.81 273 THR A CA 1
ATOM 2033 C C . THR A 1 273 ? -2.519 6.459 -8.099 1.00 98.81 273 THR A C 1
ATOM 2035 O O . THR A 1 273 ? -2.062 5.558 -7.404 1.00 98.81 273 THR A O 1
ATOM 2038 N N . ILE A 1 274 ? -1.813 7.547 -8.402 1.00 98.75 274 ILE A N 1
ATOM 2039 C CA . ILE A 1 274 ? -0.438 7.770 -7.951 1.00 98.75 274 ILE A CA 1
ATOM 2040 C C . ILE A 1 274 ? -0.400 8.925 -6.956 1.00 98.75 274 ILE A C 1
ATOM 2042 O O . ILE A 1 274 ? -0.724 10.059 -7.304 1.00 98.75 274 ILE A O 1
ATOM 2046 N N . TYR A 1 275 ? 0.048 8.652 -5.737 1.00 98.56 275 TYR A N 1
ATOM 2047 C CA . TYR A 1 275 ? 0.319 9.657 -4.716 1.00 98.56 275 TYR A CA 1
ATOM 2048 C C . TYR A 1 275 ? 1.722 10.219 -4.898 1.00 98.56 275 TYR A C 1
ATOM 2050 O O . TYR A 1 275 ? 2.697 9.478 -5.008 1.00 98.56 275 TYR A O 1
ATOM 2058 N N . MET A 1 276 ? 1.848 11.539 -4.931 1.00 98.25 276 MET A N 1
ATOM 2059 C CA . MET A 1 276 ? 3.132 12.195 -5.157 1.00 98.25 276 MET A CA 1
ATOM 2060 C C . MET A 1 276 ? 3.199 13.474 -4.336 1.00 98.25 276 MET A C 1
ATOM 2062 O O . MET A 1 276 ? 2.242 14.241 -4.306 1.00 98.25 276 MET A O 1
ATOM 2066 N N . GLY A 1 277 ? 4.313 13.710 -3.645 1.00 97.69 277 GLY A N 1
ATOM 2067 C CA . GLY A 1 277 ? 4.485 14.930 -2.858 1.00 97.69 277 GLY A CA 1
ATOM 2068 C C . GLY A 1 277 ? 4.330 16.175 -3.736 1.00 97.69 277 GLY A C 1
ATOM 2069 O O . GLY A 1 277 ? 4.863 16.211 -4.844 1.00 97.69 277 GLY A O 1
ATOM 2070 N N . ALA A 1 278 ? 3.609 17.203 -3.279 1.00 97.19 278 ALA A N 1
ATOM 2071 C CA . ALA A 1 278 ? 3.334 18.380 -4.110 1.00 97.19 278 ALA A CA 1
ATOM 2072 C C . ALA A 1 278 ? 4.615 19.096 -4.589 1.00 97.19 278 ALA A C 1
ATOM 2074 O O . ALA A 1 278 ? 4.655 19.605 -5.709 1.00 97.19 278 ALA A O 1
ATOM 2075 N N . VAL A 1 279 ? 5.688 19.079 -3.787 1.00 96.50 279 VAL A N 1
ATOM 2076 C CA . VAL A 1 279 ? 7.000 19.614 -4.197 1.00 96.50 279 VAL A CA 1
ATOM 2077 C C . VAL A 1 279 ? 7.610 18.771 -5.317 1.00 96.50 279 VAL A C 1
ATOM 2079 O O . VAL A 1 279 ? 8.187 19.315 -6.261 1.00 96.50 279 VAL A O 1
ATOM 2082 N N . ASP A 1 280 ? 7.465 17.449 -5.241 1.00 96.25 280 ASP A N 1
ATOM 2083 C CA . ASP A 1 280 ? 7.965 16.536 -6.263 1.00 96.25 280 ASP A CA 1
ATOM 2084 C C . ASP A 1 280 ? 7.151 16.653 -7.561 1.00 96.25 280 ASP A C 1
ATOM 2086 O O . ASP A 1 280 ? 7.746 16.668 -8.640 1.00 96.25 280 ASP A O 1
ATOM 2090 N N . CYS A 1 281 ? 5.826 16.846 -7.481 1.00 96.12 281 CYS A N 1
ATOM 2091 C CA . CYS A 1 281 ? 4.968 17.140 -8.637 1.00 96.12 281 CYS A CA 1
ATOM 2092 C C . CYS A 1 281 ? 5.470 18.356 -9.428 1.00 96.12 281 CYS A C 1
ATOM 2094 O O . CYS A 1 281 ? 5.605 18.293 -10.652 1.00 96.12 281 CYS A O 1
ATOM 2096 N N . GLU A 1 282 ? 5.796 19.448 -8.731 1.00 96.06 282 GLU A N 1
ATOM 2097 C CA . GLU A 1 282 ? 6.310 20.665 -9.364 1.00 96.06 282 GLU A CA 1
ATOM 2098 C C . GLU A 1 282 ? 7.701 20.469 -9.977 1.00 96.06 282 GLU A C 1
ATOM 2100 O O . GLU A 1 282 ? 7.991 21.008 -11.046 1.00 96.06 282 GLU A O 1
ATOM 2105 N N . ARG A 1 283 ? 8.565 19.676 -9.335 1.00 95.94 283 ARG A N 1
ATOM 210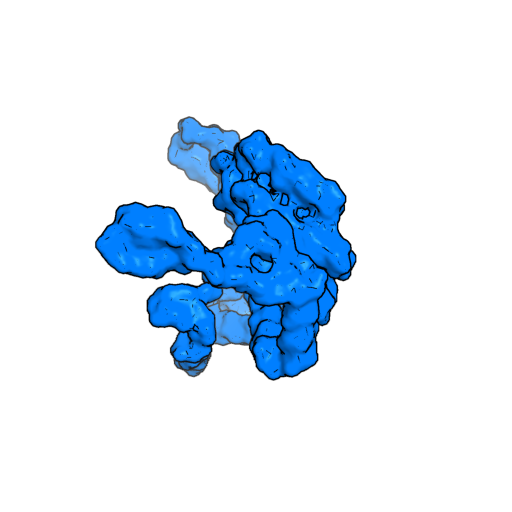6 C CA . ARG A 1 283 ? 9.914 19.379 -9.845 1.00 95.94 283 ARG A CA 1
ATOM 2107 C C . ARG A 1 283 ? 9.904 18.404 -11.023 1.00 95.94 283 ARG A C 1
ATOM 2109 O O . ARG A 1 283 ? 10.789 18.471 -11.869 1.00 95.94 283 ARG A O 1
ATOM 2116 N N . GLN A 1 284 ? 8.924 17.504 -11.084 1.00 96.81 284 GLN A N 1
ATOM 2117 C CA . GLN A 1 284 ? 8.865 16.385 -12.032 1.00 96.81 284 GLN A CA 1
ATOM 2118 C C . GLN A 1 284 ? 7.638 16.462 -12.953 1.00 96.81 284 GLN A C 1
ATOM 2120 O O . GLN A 1 284 ? 7.021 15.442 -13.271 1.00 96.81 284 GLN A O 1
ATOM 2125 N N . LYS A 1 285 ? 7.301 17.666 -13.435 1.00 96.69 285 LYS A N 1
ATOM 2126 C CA . LYS A 1 285 ? 6.123 17.920 -14.291 1.00 96.69 285 LYS A CA 1
ATOM 2127 C C . LYS A 1 285 ? 6.020 16.987 -15.492 1.00 96.69 285 LYS A C 1
ATOM 2129 O O . LYS A 1 285 ? 4.924 16.560 -15.837 1.00 96.69 285 LYS A O 1
ATOM 2134 N N . LEU A 1 286 ? 7.152 16.631 -16.104 1.00 96.88 286 LEU A N 1
ATOM 2135 C CA . LEU A 1 286 ? 7.170 15.702 -17.234 1.00 96.88 286 LEU A CA 1
ATOM 2136 C C . LEU A 1 286 ? 6.660 14.309 -16.840 1.00 96.88 286 LEU A C 1
ATOM 2138 O O . LEU A 1 286 ? 5.880 13.714 -17.578 1.00 96.88 286 LEU A O 1
ATOM 2142 N N . ASN A 1 287 ? 7.060 13.788 -15.677 1.00 97.62 287 ASN A N 1
ATOM 2143 C CA . ASN A 1 287 ? 6.587 12.482 -15.219 1.00 97.62 287 ASN A CA 1
ATOM 2144 C C . ASN A 1 287 ? 5.121 12.542 -14.777 1.00 97.62 287 ASN A C 1
ATOM 2146 O O . ASN A 1 287 ? 4.374 11.620 -15.091 1.00 97.62 287 ASN A O 1
ATOM 2150 N N . VAL A 1 288 ? 4.678 13.641 -14.156 1.00 98.38 288 VAL A N 1
ATOM 2151 C CA . VAL A 1 288 ? 3.250 13.875 -13.864 1.00 98.38 288 VAL A CA 1
ATOM 2152 C C . VAL A 1 288 ? 2.420 13.868 -15.149 1.00 98.38 288 VAL A C 1
ATOM 2154 O O . VAL A 1 288 ? 1.420 13.160 -15.241 1.00 98.38 288 VAL A O 1
ATOM 2157 N N . PHE A 1 289 ? 2.869 14.592 -16.176 1.00 98.25 289 PHE A N 1
ATOM 2158 C CA . PHE A 1 289 ? 2.220 14.616 -17.483 1.00 98.25 289 PHE A CA 1
ATOM 2159 C C . PHE A 1 289 ? 2.162 13.224 -18.130 1.00 98.25 289 PHE A C 1
ATOM 2161 O O . PHE A 1 289 ? 1.107 12.826 -18.627 1.00 98.25 289 PHE A O 1
ATOM 2168 N N . ARG A 1 290 ? 3.260 12.454 -18.086 1.00 98.25 290 ARG A N 1
ATOM 2169 C CA . ARG A 1 290 ? 3.300 11.071 -18.595 1.00 98.25 290 ARG A CA 1
ATOM 2170 C C . ARG A 1 290 ? 2.295 10.173 -17.875 1.00 98.25 290 ARG A C 1
ATOM 2172 O O . ARG A 1 290 ? 1.558 9.462 -18.546 1.00 98.25 290 ARG A O 1
ATOM 2179 N N . MET A 1 291 ? 2.230 10.231 -16.543 1.00 98.62 291 MET A N 1
ATOM 2180 C CA . MET A 1 291 ? 1.272 9.444 -15.753 1.00 98.62 291 MET A CA 1
ATOM 2181 C C . MET A 1 291 ? -0.180 9.779 -16.113 1.00 98.62 291 MET A C 1
ATOM 2183 O O . MET A 1 291 ? -0.956 8.870 -16.391 1.00 98.62 291 MET A O 1
ATOM 2187 N N . ASN A 1 292 ? -0.523 11.068 -16.206 1.00 98.44 292 ASN A N 1
ATOM 2188 C CA . ASN A 1 292 ? -1.867 11.495 -16.606 1.00 98.44 292 ASN A CA 1
ATOM 2189 C C . ASN A 1 292 ? -2.210 11.072 -18.046 1.00 98.44 292 ASN A C 1
ATOM 2191 O O . ASN A 1 292 ? -3.330 10.652 -18.315 1.00 98.44 292 ASN A O 1
ATOM 2195 N N . THR A 1 293 ? -1.246 11.136 -18.972 1.00 98.31 293 THR A N 1
ATOM 2196 C CA . THR A 1 293 ? -1.437 10.701 -20.372 1.00 98.31 293 THR A CA 1
ATOM 2197 C C . THR A 1 293 ? -1.686 9.194 -20.472 1.00 98.31 293 THR A C 1
ATOM 2199 O O . THR A 1 293 ? -2.421 8.745 -21.345 1.00 98.31 293 THR A O 1
ATOM 2202 N N . LEU A 1 294 ? -1.110 8.413 -19.555 1.00 98.50 294 LEU A N 1
ATOM 2203 C CA . LEU A 1 294 ? -1.364 6.977 -19.409 1.00 98.50 294 LEU A CA 1
ATOM 2204 C C . LEU A 1 294 ? -2.704 6.673 -18.709 1.00 98.50 294 LEU A C 1
ATOM 2206 O O . LEU A 1 294 ? -3.026 5.508 -18.509 1.00 98.50 294 LEU A O 1
ATOM 2210 N N . GLY A 1 295 ? -3.483 7.690 -18.327 1.00 98.31 295 GLY A N 1
ATOM 2211 C CA . GLY A 1 295 ? -4.791 7.535 -17.684 1.00 98.31 295 GLY A CA 1
ATOM 2212 C C . GLY A 1 295 ? -4.748 7.385 -16.161 1.00 98.31 295 GLY A C 1
ATOM 2213 O O . GLY A 1 295 ? -5.797 7.238 -15.540 1.00 98.31 295 GLY A O 1
ATOM 2214 N N . ALA A 1 296 ? -3.569 7.450 -15.535 1.00 98.62 296 ALA A N 1
ATOM 2215 C CA . ALA A 1 296 ? -3.471 7.421 -14.080 1.00 98.62 296 ALA A CA 1
ATOM 2216 C C . ALA A 1 296 ? -3.873 8.770 -13.467 1.00 98.62 296 ALA A C 1
ATOM 2218 O O . ALA A 1 296 ? -3.508 9.831 -13.972 1.00 98.62 296 ALA A O 1
ATOM 2219 N N . LYS A 1 297 ? -4.562 8.736 -12.323 1.00 98.62 297 LYS A N 1
ATOM 2220 C CA . LYS A 1 297 ? -4.855 9.925 -11.516 1.00 98.62 297 LYS A CA 1
ATOM 2221 C C . LYS A 1 297 ? -3.669 10.241 -10.610 1.00 98.62 297 LYS A C 1
ATOM 2223 O O . LYS A 1 297 ? -3.406 9.497 -9.668 1.00 98.62 297 LYS A O 1
ATOM 2228 N N . VAL A 1 298 ? -2.988 11.362 -10.834 1.00 98.56 298 VAL A N 1
ATOM 2229 C CA . VAL A 1 298 ? -1.938 11.839 -9.918 1.00 98.56 298 VAL A CA 1
ATOM 2230 C C . VAL A 1 298 ? -2.554 12.703 -8.813 1.00 98.56 298 VAL A C 1
ATOM 2232 O O . VAL A 1 298 ? -3.255 13.673 -9.100 1.00 98.56 298 VAL A O 1
ATOM 2235 N N . VAL A 1 299 ? -2.290 12.361 -7.551 1.00 98.38 299 VAL A N 1
ATOM 2236 C CA . VAL A 1 299 ? -2.773 13.067 -6.356 1.00 98.38 299 VAL A CA 1
ATOM 2237 C C . VAL A 1 299 ? -1.597 13.775 -5.671 1.00 98.38 299 VAL A C 1
ATOM 2239 O O . VAL A 1 299 ? -0.761 13.107 -5.056 1.00 98.38 299 VAL A O 1
ATOM 2242 N N . PRO A 1 300 ? -1.512 15.119 -5.758 1.00 97.81 300 PRO A N 1
ATOM 2243 C CA . PRO A 1 300 ? -0.490 15.892 -5.061 1.00 97.81 300 PRO A CA 1
ATOM 2244 C C . PRO A 1 300 ? -0.741 15.912 -3.548 1.00 97.81 300 PRO A C 1
ATOM 2246 O O . PRO A 1 300 ? -1.760 16.434 -3.095 1.00 97.81 300 PRO A O 1
ATOM 2249 N N . VAL A 1 301 ? 0.200 15.394 -2.760 1.00 97.31 301 VAL A N 1
ATOM 2250 C CA . VAL A 1 301 ? 0.123 15.388 -1.292 1.00 97.31 301 VAL A CA 1
ATOM 2251 C C . VAL A 1 301 ? 0.657 16.703 -0.729 1.00 97.31 301 VAL A C 1
ATOM 2253 O O . VAL A 1 301 ? 1.814 17.067 -0.958 1.00 97.31 301 VAL A O 1
ATOM 2256 N N . GLN A 1 302 ? -0.212 17.419 -0.012 1.00 94.88 302 GLN A N 1
ATOM 2257 C CA . GLN A 1 302 ? 0.043 18.759 0.538 1.00 94.88 302 GLN A CA 1
ATOM 2258 C C . GLN A 1 302 ? 0.483 18.746 2.007 1.00 94.88 302 GLN A C 1
ATOM 2260 O O . GLN A 1 302 ? 1.024 19.746 2.494 1.00 94.88 302 GLN A O 1
ATOM 2265 N N . ASP A 1 303 ? 0.269 17.626 2.690 1.00 85.75 303 ASP A N 1
ATOM 2266 C CA . ASP A 1 303 ? 0.583 17.472 4.102 1.00 85.75 303 ASP A CA 1
ATOM 2267 C C . ASP A 1 303 ? 2.083 17.281 4.337 1.00 85.75 303 ASP A C 1
ATOM 2269 O O . ASP A 1 303 ? 2.843 16.847 3.463 1.00 85.75 303 ASP A O 1
ATOM 2273 N N . GLY A 1 304 ? 2.506 17.619 5.555 1.00 90.44 304 GLY A N 1
ATOM 2274 C CA . GLY A 1 304 ? 3.876 17.425 6.010 1.00 90.44 304 GLY A CA 1
ATOM 2275 C C . GLY A 1 304 ? 4.901 18.158 5.144 1.00 90.44 304 GLY A C 1
ATOM 2276 O O . GLY A 1 304 ? 4.767 19.349 4.857 1.00 90.44 304 GLY A O 1
ATOM 2277 N N . GLN A 1 305 ? 5.957 17.442 4.754 1.00 90.12 305 GLN A N 1
ATOM 2278 C CA . GLN A 1 305 ? 7.048 18.001 3.949 1.00 90.12 305 GLN A CA 1
ATOM 2279 C C . GLN A 1 305 ? 6.743 18.004 2.446 1.00 90.12 305 GLN A C 1
ATOM 2281 O O . GLN A 1 305 ? 7.520 18.573 1.677 1.00 90.12 305 GLN A O 1
ATOM 2286 N N . ARG A 1 306 ? 5.606 17.430 2.026 1.00 94.19 306 ARG A N 1
ATOM 2287 C CA . ARG A 1 306 ? 5.146 17.359 0.631 1.00 94.19 306 ARG A CA 1
ATOM 2288 C C . ARG A 1 306 ? 6.120 16.611 -0.277 1.00 94.19 306 ARG A C 1
ATOM 2290 O O . ARG A 1 306 ? 6.334 17.010 -1.424 1.00 94.19 306 ARG A O 1
ATOM 2297 N N . THR A 1 307 ? 6.708 15.538 0.246 1.00 93.50 307 THR A N 1
ATOM 2298 C CA . THR A 1 307 ? 7.689 14.682 -0.444 1.00 93.50 307 THR A CA 1
ATOM 2299 C C . THR A 1 307 ? 7.232 13.221 -0.482 1.00 93.50 307 THR A C 1
ATOM 2301 O O . THR A 1 307 ? 6.143 12.887 -0.011 1.00 93.50 307 THR A O 1
ATOM 2304 N N . LEU A 1 308 ? 8.074 12.324 -1.010 1.00 93.75 308 LEU A N 1
ATOM 2305 C CA . LEU A 1 308 ? 7.833 10.874 -1.049 1.00 93.75 308 LEU A CA 1
ATOM 2306 C C . LEU A 1 308 ? 7.333 10.282 0.281 1.00 93.75 308 LEU A C 1
ATOM 2308 O O . LEU A 1 308 ? 6.419 9.467 0.267 1.00 93.75 308 LEU A O 1
ATOM 2312 N N . LYS A 1 309 ? 7.892 10.685 1.430 1.00 93.94 309 LYS A N 1
ATOM 2313 C CA . LYS A 1 309 ? 7.461 10.145 2.733 1.00 93.94 309 LYS A CA 1
ATOM 2314 C C . LYS A 1 309 ? 5.980 10.426 3.001 1.00 93.94 309 LYS A C 1
ATOM 2316 O O . LYS A 1 309 ? 5.266 9.555 3.490 1.00 93.94 309 LYS A O 1
ATOM 2321 N N . ASP A 1 310 ? 5.528 11.633 2.683 1.00 93.75 310 ASP A N 1
ATOM 2322 C CA . ASP A 1 310 ? 4.139 12.043 2.879 1.00 93.75 310 ASP A CA 1
ATOM 2323 C C . ASP A 1 310 ? 3.222 11.320 1.878 1.00 93.75 310 ASP A C 1
ATOM 2325 O O . ASP A 1 310 ? 2.143 10.862 2.245 1.00 93.75 310 ASP A O 1
ATOM 2329 N N . ALA A 1 311 ? 3.698 11.105 0.646 1.00 95.31 311 ALA A N 1
ATOM 2330 C CA . ALA A 1 311 ? 3.001 10.296 -0.353 1.00 95.31 311 ALA A CA 1
ATOM 2331 C C . ALA A 1 311 ? 2.808 8.830 0.073 1.00 95.31 311 ALA A C 1
ATOM 2333 O O . ALA A 1 311 ? 1.723 8.291 -0.128 1.00 95.31 311 ALA A O 1
ATOM 2334 N N . ILE A 1 312 ? 3.812 8.209 0.708 1.00 94.62 312 ILE A N 1
ATOM 2335 C CA . ILE A 1 312 ? 3.693 6.853 1.276 1.00 94.62 312 ILE A CA 1
ATOM 2336 C C . ILE A 1 312 ? 2.588 6.811 2.333 1.00 94.62 312 ILE A C 1
ATOM 2338 O O . ILE A 1 312 ? 1.782 5.883 2.344 1.00 94.62 312 ILE A O 1
ATOM 2342 N N . ASN A 1 313 ? 2.539 7.806 3.223 1.00 91.25 313 ASN A N 1
ATOM 2343 C CA . ASN A 1 313 ? 1.528 7.852 4.278 1.00 91.25 313 ASN A CA 1
ATOM 2344 C C . ASN A 1 313 ? 0.116 7.948 3.692 1.00 91.25 313 ASN A C 1
ATOM 2346 O O . ASN A 1 313 ? -0.766 7.203 4.116 1.00 91.25 313 ASN A O 1
ATOM 2350 N N . GLU A 1 314 ? -0.090 8.816 2.702 1.00 93.75 314 GLU A N 1
ATOM 2351 C CA . GLU A 1 314 ? -1.397 8.967 2.060 1.00 93.75 314 GLU A CA 1
ATOM 2352 C C . GLU A 1 314 ? -1.798 7.738 1.236 1.00 93.75 314 GLU A C 1
ATOM 2354 O O . GLU A 1 314 ? -2.943 7.294 1.331 1.00 93.75 314 GLU A O 1
ATOM 2359 N N . ALA A 1 315 ? -0.859 7.109 0.521 1.00 95.06 315 ALA A N 1
ATOM 2360 C CA . ALA A 1 315 ? -1.114 5.841 -0.161 1.00 95.06 315 ALA A CA 1
ATOM 2361 C C . ALA A 1 315 ? -1.493 4.729 0.835 1.00 95.06 315 ALA A C 1
ATOM 2363 O O . ALA A 1 315 ? -2.467 4.009 0.626 1.00 95.06 315 ALA A O 1
ATOM 2364 N N . MET A 1 316 ? -0.792 4.624 1.969 1.00 91.50 316 MET A N 1
ATOM 2365 C CA . MET A 1 316 ? -1.140 3.668 3.026 1.00 91.50 316 MET A CA 1
ATOM 2366 C C . MET A 1 316 ? -2.528 3.943 3.622 1.00 91.50 316 MET A C 1
ATOM 2368 O O . MET A 1 316 ? -3.280 3.000 3.864 1.00 91.50 316 MET A O 1
ATOM 2372 N N . ARG A 1 317 ? -2.904 5.212 3.844 1.00 88.62 317 ARG A N 1
ATOM 2373 C CA . ARG A 1 317 ? -4.249 5.581 4.331 1.00 88.62 317 ARG A CA 1
ATOM 2374 C C . ARG A 1 317 ? -5.350 5.201 3.342 1.00 88.62 317 ARG A C 1
ATOM 2376 O O . ARG A 1 317 ? -6.390 4.689 3.767 1.00 88.62 317 ARG A O 1
ATOM 2383 N N . ASP A 1 318 ? -5.128 5.447 2.052 1.00 92.19 318 ASP A N 1
ATOM 2384 C CA . ASP A 1 318 ? -6.031 5.018 0.981 1.00 92.19 318 ASP A CA 1
ATOM 2385 C C . ASP A 1 318 ? -6.176 3.495 1.003 1.00 92.19 318 ASP A C 1
ATOM 2387 O O . ASP A 1 318 ? -7.290 2.985 1.134 1.00 92.19 318 ASP A O 1
ATOM 2391 N N . TRP A 1 319 ? -5.058 2.765 1.005 1.00 92.69 319 TRP A N 1
ATOM 2392 C CA . TRP A 1 319 ? -5.100 1.308 0.983 1.00 92.69 319 TRP A CA 1
ATOM 2393 C C . TRP A 1 319 ? -5.846 0.725 2.176 1.00 92.69 319 TRP A C 1
ATOM 2395 O O . TRP A 1 319 ? -6.687 -0.147 2.005 1.00 92.69 319 TRP A O 1
ATOM 2405 N N . VAL A 1 320 ? -5.600 1.247 3.378 1.00 87.00 320 VAL A N 1
ATOM 2406 C CA . VAL A 1 320 ? -6.307 0.855 4.604 1.00 87.00 320 VAL A CA 1
ATOM 2407 C C . VAL A 1 320 ? -7.825 1.025 4.468 1.00 87.00 320 VAL A C 1
ATOM 2409 O O . VAL A 1 320 ? -8.579 0.198 4.978 1.00 87.00 320 VAL A O 1
ATOM 2412 N N . THR A 1 321 ? -8.274 2.067 3.766 1.00 84.06 321 THR A N 1
ATOM 2413 C CA . THR A 1 321 ? -9.698 2.369 3.560 1.00 84.06 321 THR A CA 1
ATOM 2414 C C . THR A 1 321 ? -10.319 1.505 2.461 1.00 84.06 321 THR A C 1
ATOM 2416 O O . THR A 1 321 ? -11.448 1.039 2.609 1.00 84.06 321 THR A O 1
ATOM 2419 N N . ASN A 1 322 ? -9.576 1.259 1.380 1.00 88.69 322 ASN A N 1
ATOM 2420 C CA . ASN A 1 322 ? -10.056 0.618 0.153 1.00 88.69 322 ASN A CA 1
ATOM 2421 C C . ASN A 1 322 ? -9.450 -0.783 -0.060 1.00 88.69 322 ASN A C 1
ATOM 2423 O O . ASN A 1 322 ? -9.383 -1.308 -1.163 1.00 88.69 322 ASN A O 1
ATOM 2427 N N . VAL A 1 323 ? -9.010 -1.440 1.012 1.00 89.69 323 VAL A N 1
ATOM 2428 C CA . VAL A 1 323 ? -8.274 -2.720 0.975 1.00 89.69 323 VAL A CA 1
ATOM 2429 C C . VAL A 1 323 ? -9.008 -3.854 0.238 1.00 89.69 323 VAL A C 1
ATOM 2431 O O . VAL A 1 323 ? -8.393 -4.793 -0.277 1.00 89.69 323 VAL A O 1
ATOM 2434 N N . ARG A 1 324 ? -10.344 -3.782 0.173 1.00 87.69 324 ARG A N 1
ATOM 2435 C CA . ARG A 1 324 ? -11.183 -4.797 -0.478 1.00 87.69 324 ARG A CA 1
ATOM 2436 C C . ARG A 1 324 ? -11.006 -4.807 -1.998 1.00 87.69 324 ARG A C 1
ATOM 2438 O O . ARG A 1 324 ? -10.895 -5.895 -2.557 1.00 87.69 324 ARG A O 1
ATOM 2445 N N . ASP A 1 325 ? -10.924 -3.644 -2.640 1.00 93.38 325 ASP A N 1
ATOM 2446 C CA . ASP A 1 325 ? -10.868 -3.494 -4.104 1.00 93.38 325 ASP A CA 1
ATOM 2447 C C . ASP A 1 325 ? -9.525 -2.949 -4.624 1.00 93.38 325 ASP A C 1
ATOM 2449 O O . ASP A 1 325 ? -9.260 -2.975 -5.827 1.00 93.38 325 ASP A O 1
ATOM 2453 N N . THR A 1 326 ? -8.658 -2.488 -3.724 1.00 96.25 326 THR A N 1
ATOM 2454 C CA . THR A 1 326 ? -7.413 -1.808 -4.067 1.00 96.25 326 THR A CA 1
ATOM 2455 C C . THR A 1 326 ? -6.192 -2.627 -3.652 1.00 96.25 326 THR A C 1
ATOM 2457 O O . THR A 1 326 ? -6.117 -3.146 -2.535 1.00 96.25 326 THR A O 1
ATOM 2460 N N . HIS A 1 327 ? -5.188 -2.686 -4.528 1.00 97.25 327 HIS A N 1
ATOM 2461 C CA . HIS A 1 327 ? -3.843 -3.153 -4.197 1.00 97.25 327 HIS A CA 1
ATOM 2462 C C . HIS A 1 327 ? -2.838 -1.993 -4.208 1.00 97.25 327 HIS A C 1
ATOM 2464 O O . HIS A 1 327 ? -2.832 -1.174 -5.130 1.00 97.25 327 HIS A O 1
ATOM 2470 N N . TYR A 1 328 ? -1.977 -1.934 -3.190 1.00 97.25 328 TYR A N 1
ATOM 2471 C CA . TYR A 1 328 ? -0.876 -0.977 -3.128 1.00 97.25 328 TYR A CA 1
ATOM 2472 C C . TYR A 1 328 ? 0.389 -1.572 -3.743 1.00 97.25 328 TYR A C 1
ATOM 2474 O O . TYR A 1 328 ? 1.005 -2.467 -3.169 1.00 97.25 328 TYR A O 1
ATOM 2482 N N . LEU A 1 329 ? 0.772 -1.052 -4.909 1.00 97.75 329 LEU A N 1
ATOM 2483 C CA . LEU A 1 329 ? 1.948 -1.481 -5.649 1.00 97.75 329 LEU A CA 1
ATOM 2484 C C . LEU A 1 329 ? 3.186 -0.722 -5.154 1.00 97.75 329 LEU A C 1
ATOM 2486 O O . LEU A 1 329 ? 3.456 0.409 -5.567 1.00 97.75 329 LEU A O 1
ATOM 2490 N N . ILE A 1 330 ? 3.957 -1.379 -4.292 1.00 92.00 330 ILE A N 1
ATOM 2491 C CA . ILE A 1 330 ? 5.144 -0.811 -3.633 1.00 92.00 330 ILE A CA 1
ATOM 2492 C C . ILE A 1 330 ? 6.363 -0.898 -4.570 1.00 92.00 330 ILE A C 1
ATOM 2494 O O . ILE A 1 330 ? 6.570 -1.931 -5.220 1.00 92.00 330 ILE A O 1
ATOM 2498 N N . GLY A 1 331 ? 7.153 0.181 -4.664 1.00 82.50 331 GLY A N 1
ATOM 2499 C CA . GLY A 1 331 ? 8.252 0.345 -5.637 1.00 82.50 331 GLY A CA 1
ATOM 2500 C C . GLY A 1 331 ? 9.648 0.588 -5.092 1.00 82.50 331 GLY A C 1
ATOM 2501 O O . GLY A 1 331 ? 9.821 0.691 -3.862 1.00 82.50 331 GLY A O 1
#

Organism: NCBI:txid420281

Mean predicted aligned error: 7.49 Å

InterPro domains:
  IPR001926 Tryptophan synthase beta chain-like, PALP domain [PF00291] (195-318)
  IPR002028 Tryptophan synthase, alpha chain [PF00290] (1-95)
  IPR002028 Tryptophan synthase, alpha chain [cd04724] (1-110)
  IPR006653 Tryptophan synthase, beta chain, conserved site [PS00168] (222-236)
  IPR011060 Ribulose-phosphate binding barrel [SSF51366] (1-91)
  IPR013785 Aldolase-type TIM barrel [G3DSA:3.20.20.70] (1-114)
  IPR023026 Tryptophan synthase beta chain/beta chain-like [PTHR48077] (134-331)
  IPR036052 Tryptophan synthase beta chain-like, PALP domain superfamily [G3DSA:3.40.50.1100] (150-221)
  IPR036052 Tryptophan synthase beta chain-like, PALP domain superfamily [G3DSA:3.40.50.1100] (222-331)
  IPR036052 Tryptophan synthase beta chain-like, PALP domain superfamily [SSF53686] (147-331)

Foldseek 3Di:
DELQDDLVRLLLQQLQFFAEDEYEYFQADLAQDPADDPCLLVSLVSSLVRHLHWYEYEDNHAALQRLLVVLLRTPHYDHDSNLVVQLPVVPPPDDPVRSVVSSVVRVVGNVVSNDYDPNRPSHHPDRGHDRDVVSVVVVVVVVVVPPQDDVPDGDDPAPPLCVVVVVLLVVLCVVQVPPPVNVVVLVCCVVPPQPDPADWDFPVVVCVVVVDDTDIDRQQCSTPLRHPLLSLLLSSVVSCVVVQQQEEEEEDALLSNLLSNLQNCLVVVGAYEYEAQQVSCVVNVVSVVSSVVSVYHYDQQPPDPSGRVSSVVVSSSVCSNVVPRYDYRYD

Solvent-accessible surface area (backbone atoms only — not comparable to full-atom values): 17741 Å² total; per-residue (Å²): 86,22,76,64,46,46,70,71,56,49,38,53,54,40,45,61,42,37,50,51,46,59,36,41,64,50,90,52,69,97,49,72,60,98,66,80,67,91,58,46,63,59,46,43,47,59,5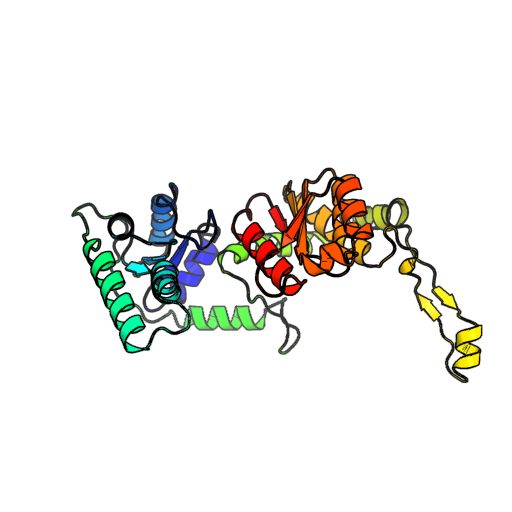4,44,77,56,43,52,44,26,36,29,39,34,58,42,40,69,49,26,68,55,39,22,59,45,40,30,44,24,62,34,80,44,70,55,64,45,56,51,52,56,45,57,73,60,46,89,84,52,49,72,66,57,42,51,51,48,49,51,51,55,50,54,50,37,54,73,13,72,50,67,57,94,83,43,42,65,69,46,85,38,81,52,51,81,45,44,66,68,46,55,51,50,47,53,54,50,59,76,61,44,87,57,46,61,84,94,43,74,58,86,93,67,61,63,60,46,50,49,59,52,48,55,50,49,54,50,47,70,63,40,79,79,30,68,68,53,51,51,50,51,51,47,44,35,40,79,64,34,51,42,84,58,56,76,44,75,40,61,73,59,18,61,72,62,72,69,63,84,42,70,43,75,36,37,60,68,25,44,95,48,35,65,52,33,66,55,34,48,54,52,52,53,51,35,50,74,74,65,28,58,29,40,36,29,42,23,47,87,25,65,47,33,37,21,43,16,51,43,24,51,74,72,73,35,48,34,38,30,23,21,3,40,59,33,45,70,75,29,47,68,41,51,52,51,18,46,75,42,66,19,46,76,44,69,29,76,54,87,88,12,32,41,72,42,6,45,54,52,41,51,52,49,35,55,41,40,51,89,45,36,39,75,56,84,125

pLDDT: mean 89.53, std 12.31, range [39.31, 98.81]

Radius of gyration: 24.98 Å; Cα contacts (8 Å, |Δi|>4): 521; chains: 1; bounding box: 73×51×59 Å

Sequence (331 aa):
VAPTSTNDRIEMLAQTASSFLYCVSVTGVTGARAGLPSDLKEFIGRVRTQTDLPLAIGFGISNPQMVNEVANVGDGVVVGSAILNAIDALGVDASTEERAGEVKRIVTDLVSGCGQNPDAANRANAIGRIPNQSAEEKQAVQDKKQKSRFGKFGGQFIPETLSEAFREFEEVYDNLKDDPEFIAEIARYRKDFVGGPTPLHKAERLTELAGGATIWLKREDLAHTGAHKINNAIGQALMAKRIGKPRIIAETGAGQHGVATATVCAMLGLDCTIYMGAVDCERQKLNVFRMNTLGAKVVPVQDGQRTLKDAINEAMRDWVTNVRDTHYLIG

Nearest PDB structures (foldseek):
  6am7-assembly1_B  TM=9.776E-01  e=1.487E-21  Pyrococcus furiosus DSM 3638
  6cut-assembly1_A  TM=9.872E-01  e=4.374E-21  Pyrococcus furiosus DSM 3638
  6cuv-assembly1_B  TM=9.794E-01  e=3.111E-21  Pyrococcus furiosus DSM 3638
  5t6m-assembly2_D  TM=9.525E-01  e=3.193E-20  Pyrococcus furiosus
  6uap-assembly2_D  TM=9.847E-01  e=1.248E-19  Mycobacterium tuberculosis H37Rv

Secondary structure (DSSP, 8-state):
--TT--HHHHHHHHHH-SS-EEEE--SS-SS--SS--TTHHHHHHHHHTT-SS-EEEES---SHHHHHHHHTTSSEEE--HHHHHHHHHT-TT--HHHHHHHHHHHHHHHHTT----TT--S--S-S-----HHHHHHHHHHHHT-TTEETTEE-----GGGHHHHHHHHHHHHHHTT-HHHHHHHHHHIIIII-PSPPEEE-HHHHHHHTSSPPEEE-GGGSGGGSTHHHHHHHHHHHHHHTT--EEEEEESSSHHHHHHHHHHHHHT-EEEEEEEHHHHHHTHHHHHHHHHTT-EEEEE-STTSSHHHHHHHHHHHHHHHTTTEEE---